Protein AF-T5ANJ1-F1 (afdb_monomer)

Foldseek 3Di:
DPPPDDQLQVQQPCVVVPVQPPCVVVLSVVSRQLALPHDPDLDDDDDDDPPPCSVVSCVVNPVRQQVSCCPPDDVLAGEFEFEDALLVQQDPQSSLLRQLVRLCVSLVPPPDRDDRDRDLLSSLVSLLVSPVVRPPPYHYYYHYHPNVNHPPDDPCNVVSVSCSSVRSPVCVPVPPPDPPPDCPPVSVVLVVQVVCVVVVQKDWDDDDDSSDPPTDIDGPDDPVVVCVVCVVVVHRVVVVDDD

Solvent-accessible surface area (backbone atoms only — not comparable to full-atom values): 14903 Å² total; per-residue (Å²): 133,80,72,93,69,79,66,57,78,79,68,59,78,64,75,80,48,71,88,49,80,96,40,65,69,59,50,50,52,51,49,38,53,67,35,87,90,37,76,85,62,78,71,83,84,92,81,78,68,85,92,70,46,64,68,55,53,52,66,61,46,50,61,51,54,24,55,47,29,54,74,78,41,63,81,57,45,31,43,42,58,29,78,38,58,29,63,76,24,73,41,61,36,51,37,40,43,48,47,53,52,35,44,34,61,54,67,69,52,83,67,76,84,69,77,89,30,71,47,74,45,50,40,35,51,54,48,38,66,61,55,65,77,48,53,81,79,41,47,77,46,80,42,70,45,52,61,88,57,33,80,62,59,57,89,59,47,65,64,50,60,59,49,36,58,64,59,35,60,53,58,86,72,56,62,93,83,72,80,82,85,76,50,92,70,53,45,54,53,49,44,50,51,54,51,34,38,73,70,53,37,32,41,82,49,80,92,75,62,93,80,45,87,84,62,48,70,43,73,58,65,59,69,67,58,54,48,53,53,23,56,76,71,76,38,69,64,75,81,70,62,81,132

Radius of gyration: 21.12 Å; Cα contacts (8 Å, |Δi|>4): 237; chains: 1; bounding box: 42×42×70 Å

InterPro domains:
  IPR020796 Origin recognition complex, subunit 5 [PTHR12705] (18-168)
  IPR027417 P-loop containing nucleoside triphosphate hydrolase [G3DSA:3.40.50.300] (20-172)
  IPR027417 P-loop containing nucleoside triphosphate hydrolase [SSF52540] (14-153)
  IPR041664 Orc1-like, AAA ATPase domain [PF13191] (19-166)
  IPR047088 Origin recognition complex subunit 5, C-terminal [PF14630] (183-241)

Secondary structure (DSSP, 8-state):
---S---GGGTS-GGGGTTSTT-HHHHHHHHHHH-TTS---S-------TTS-HHHHHHHHHHHHHHHHHHHS-GGGPPEEEEEEGGG-SSHHHHHHHHHHHHHHHTT--SS--S---SHHHHHHHHHHHGGGS-TT--EEEEEETGGG-TT--TTHHHHHHHHHHHTTGGGGS-TT--TTS-TTHHHHHHHHHHHHHTTSEEEESSS-TT-TT-EEEE-S-HHHHHHHHHHTT--GGGG---

pLDDT: mean 73.38, std 16.17, range [30.75, 95.19]

Structure (mmCIF, N/CA/C/O backbone):
data_AF-T5ANJ1-F1
#
_entry.id   AF-T5ANJ1-F1
#
loop_
_atom_site.group_PDB
_atom_site.id
_atom_site.type_symbol
_atom_site.label_atom_id
_atom_site.label_alt_id
_atom_site.label_comp_id
_atom_site.label_asym_id
_atom_site.label_entity_id
_atom_site.label_seq_id
_atom_site.pdbx_PDB_ins_code
_atom_site.Cartn_x
_atom_site.Cartn_y
_atom_site.Cartn_z
_atom_site.occupancy
_atom_site.B_iso_or_equiv
_atom_site.auth_seq_id
_atom_site.auth_comp_id
_atom_site.auth_asym_id
_atom_site.auth_atom_id
_atom_site.pdbx_PDB_model_num
ATOM 1 N N . MET A 1 1 ? -2.437 -28.001 29.385 1.00 36.53 1 MET A N 1
ATOM 2 C CA . MET A 1 1 ? -2.745 -28.078 27.942 1.00 36.53 1 MET A CA 1
ATOM 3 C C . MET A 1 1 ? -2.779 -26.656 27.408 1.00 36.53 1 MET A C 1
ATOM 5 O O . MET A 1 1 ? -3.798 -25.997 27.554 1.00 36.53 1 MET A O 1
ATOM 9 N N . ALA A 1 2 ? -1.641 -26.147 26.928 1.00 38.72 2 ALA A N 1
ATOM 10 C CA . ALA A 1 2 ? -1.564 -24.803 26.360 1.00 38.72 2 ALA A CA 1
ATOM 11 C C . ALA A 1 2 ? -2.406 -24.755 25.079 1.00 38.72 2 ALA A C 1
ATOM 13 O O . ALA A 1 2 ? -2.341 -25.683 24.270 1.00 38.72 2 ALA A O 1
ATOM 14 N N . SER A 1 3 ? -3.237 -23.723 24.938 1.00 38.22 3 SER A N 1
ATOM 15 C CA . SER A 1 3 ? -4.043 -23.518 23.738 1.00 38.22 3 SER A CA 1
ATOM 16 C C . SER A 1 3 ? -3.117 -23.426 22.524 1.00 38.22 3 SER A C 1
ATOM 18 O O . SER A 1 3 ? -2.307 -22.511 22.436 1.00 38.22 3 SER A O 1
ATOM 20 N N . LEU A 1 4 ? -3.247 -24.364 21.585 1.00 47.75 4 LEU A N 1
ATOM 21 C CA . LEU A 1 4 ? -2.558 -24.341 20.285 1.00 47.75 4 LEU A CA 1
ATOM 22 C C . LEU A 1 4 ? -3.019 -23.173 19.392 1.00 47.75 4 LEU A C 1
ATOM 24 O O . LEU A 1 4 ? -2.417 -22.918 18.355 1.00 47.75 4 LEU A O 1
ATOM 28 N N . PHE A 1 5 ? -4.073 -22.462 19.799 1.00 43.41 5 PHE A N 1
ATOM 29 C CA . PHE A 1 5 ? -4.626 -21.311 19.102 1.00 43.41 5 PHE A CA 1
ATOM 30 C C . PHE A 1 5 ? -4.630 -20.115 20.057 1.00 43.41 5 PHE A C 1
ATOM 32 O O . PHE A 1 5 ? -5.558 -19.938 20.850 1.00 43.41 5 PHE A O 1
ATOM 39 N N . HIS A 1 6 ? -3.576 -19.301 20.012 1.00 52.19 6 HIS A N 1
ATOM 40 C CA . HIS A 1 6 ? -3.645 -17.947 20.551 1.00 52.19 6 HIS A CA 1
ATOM 41 C C . HIS A 1 6 ? -4.404 -17.085 19.542 1.00 52.19 6 HIS A C 1
ATOM 43 O O . HIS A 1 6 ? -3.977 -16.908 18.402 1.00 52.19 6 HIS A O 1
ATOM 49 N N . LEU A 1 7 ? -5.570 -16.582 19.938 1.00 48.91 7 LEU A N 1
ATOM 50 C CA . LEU A 1 7 ? -6.274 -15.585 19.147 1.00 48.91 7 LEU A CA 1
ATOM 51 C C . LEU A 1 7 ? -5.525 -14.252 19.288 1.00 48.91 7 LEU A C 1
ATOM 53 O O . LEU A 1 7 ? -5.319 -13.761 20.395 1.00 48.91 7 LEU A O 1
ATOM 57 N N . ALA A 1 8 ? -5.163 -13.645 18.156 1.00 51.75 8 ALA A N 1
ATOM 58 C CA . ALA A 1 8 ? -4.442 -12.368 18.061 1.00 51.75 8 ALA A CA 1
ATOM 59 C C . ALA A 1 8 ? -5.093 -11.189 18.826 1.00 51.75 8 ALA A C 1
ATOM 61 O O . ALA A 1 8 ? -4.484 -10.130 18.973 1.00 51.75 8 ALA A O 1
ATOM 62 N N . HIS A 1 9 ? -6.335 -11.346 19.303 1.00 49.72 9 HIS A N 1
ATOM 63 C CA . HIS A 1 9 ? -7.069 -10.316 20.036 1.00 49.72 9 HIS A CA 1
ATOM 64 C C . HIS A 1 9 ? -6.544 -10.051 21.453 1.00 49.72 9 HIS A C 1
ATOM 66 O O . HIS A 1 9 ? -6.848 -8.988 21.988 1.00 49.72 9 HIS A O 1
ATOM 72 N N . ASP A 1 10 ? -5.782 -10.979 22.044 1.00 51.47 10 ASP A N 1
ATOM 73 C CA . ASP A 1 10 ? -5.202 -10.811 23.388 1.00 51.47 10 ASP A CA 1
ATOM 74 C C . ASP A 1 10 ? -3.781 -10.235 23.362 1.00 51.47 10 ASP A C 1
ATOM 76 O O . ASP A 1 10 ? -3.244 -9.887 24.409 1.00 51.47 10 ASP A O 1
ATOM 80 N N . ALA A 1 11 ? -3.174 -10.124 22.177 1.00 58.69 11 ALA A N 1
ATOM 81 C CA . ALA A 1 11 ? -1.784 -9.714 22.036 1.00 58.69 11 ALA A CA 1
ATOM 82 C C . ALA A 1 11 ? -1.659 -8.182 22.020 1.00 58.69 11 ALA A C 1
ATOM 84 O O . ALA A 1 11 ? -1.127 -7.583 22.950 1.00 58.69 11 ALA A O 1
ATOM 85 N N . ILE A 1 12 ? -2.218 -7.503 21.013 1.00 66.75 12 ILE A N 1
ATOM 86 C CA . ILE A 1 12 ? -1.994 -6.059 20.848 1.00 66.75 12 ILE A CA 1
ATOM 87 C C . ILE A 1 12 ? -2.920 -5.262 21.788 1.00 66.75 12 ILE A C 1
ATOM 89 O O . ILE A 1 12 ? -4.144 -5.371 21.656 1.00 66.75 12 ILE A O 1
ATOM 93 N N . PRO A 1 13 ? -2.394 -4.411 22.693 1.00 67.12 13 PRO A N 1
ATOM 94 C CA . PRO A 1 13 ? -3.204 -3.611 23.608 1.00 67.12 13 PRO A CA 1
ATOM 95 C C . PRO A 1 13 ? -3.956 -2.505 22.850 1.00 67.12 13 PRO A C 1
ATOM 97 O O . PRO A 1 13 ? -3.535 -1.357 22.761 1.00 67.12 13 PRO A O 1
ATOM 100 N N . LEU A 1 14 ? -5.129 -2.844 22.310 1.00 68.75 14 LEU A N 1
ATOM 101 C CA . LEU A 1 14 ? -6.011 -1.903 21.606 1.00 68.75 14 LEU A CA 1
ATOM 102 C C . LEU A 1 14 ? -6.696 -0.901 22.552 1.00 68.75 14 LEU A C 1
ATOM 104 O O . LEU A 1 14 ? -7.392 -0.000 22.088 1.00 68.75 14 LEU A O 1
ATOM 108 N N . HIS A 1 15 ? -6.507 -1.043 23.867 1.00 66.06 15 HIS A N 1
ATOM 109 C CA . HIS A 1 15 ? -7.008 -0.107 24.874 1.00 66.06 15 HIS A CA 1
ATOM 110 C C . HIS A 1 15 ? -6.510 1.328 24.622 1.00 66.06 15 HIS A C 1
ATOM 112 O O . HIS A 1 15 ? -7.251 2.283 24.838 1.00 66.06 15 HIS A O 1
ATOM 118 N N . ASP A 1 16 ? -5.311 1.493 24.061 1.00 61.41 16 ASP A N 1
ATOM 119 C CA . ASP A 1 16 ? -4.745 2.812 23.749 1.00 61.41 16 ASP A CA 1
ATOM 120 C C . ASP A 1 16 ? -5.448 3.515 22.571 1.00 61.41 16 ASP A C 1
ATOM 122 O O . ASP A 1 16 ? -5.255 4.710 22.327 1.00 61.41 16 ASP A O 1
ATOM 126 N N . LEU A 1 17 ? -6.335 2.806 21.862 1.00 66.69 17 LEU A N 1
ATOM 127 C CA . LEU A 1 17 ? -7.141 3.335 20.761 1.00 66.69 17 LEU A CA 1
ATOM 128 C C . LEU A 1 17 ? -8.518 3.852 21.194 1.00 66.69 17 LEU A C 1
ATOM 130 O O . LEU A 1 17 ? -9.365 4.109 20.339 1.00 66.69 17 LEU A O 1
ATOM 134 N N . GLN A 1 18 ? -8.718 4.128 22.487 1.00 64.19 18 GLN A N 1
ATOM 135 C CA . GLN A 1 18 ? -9.894 4.843 23.022 1.00 64.19 18 GLN A CA 1
ATOM 136 C C . GLN A 1 18 ? -10.215 6.164 22.298 1.00 64.19 18 GLN A C 1
ATOM 138 O O . GLN A 1 18 ? -11.333 6.666 22.370 1.00 64.19 18 GLN A O 1
ATOM 143 N N . ARG A 1 19 ? -9.248 6.723 21.561 1.00 69.12 19 ARG A N 1
ATOM 144 C CA . ARG A 1 19 ? -9.413 7.917 20.721 1.00 69.12 19 ARG A CA 1
ATOM 145 C C . ARG A 1 19 ? -10.261 7.686 19.458 1.00 69.12 19 ARG A C 1
ATOM 147 O O . ARG A 1 19 ? -10.615 8.663 18.803 1.00 69.12 19 ARG A O 1
ATOM 154 N N . LEU A 1 20 ? -10.569 6.438 19.092 1.00 78.50 20 LEU A N 1
ATOM 155 C CA . LEU A 1 20 ? -11.325 6.070 17.886 1.00 78.50 20 LEU A CA 1
ATOM 156 C C . LEU A 1 20 ? -12.652 5.371 18.248 1.00 78.50 20 LEU A C 1
ATOM 158 O O . LEU A 1 20 ? -12.779 4.161 18.041 1.00 78.50 20 LEU A O 1
ATOM 162 N N . PRO A 1 21 ? -13.650 6.107 18.773 1.00 80.38 21 PRO A N 1
ATOM 163 C CA . PRO A 1 21 ? -14.915 5.515 19.204 1.00 80.38 21 PRO A CA 1
ATOM 164 C C . PRO A 1 21 ? -15.672 4.857 18.039 1.00 80.38 21 PRO A C 1
ATOM 166 O O . PRO A 1 21 ? -15.719 5.399 16.930 1.00 80.38 21 PRO A O 1
ATOM 169 N N . GLY A 1 22 ? -16.287 3.695 18.290 1.00 83.44 22 GLY A N 1
ATOM 170 C CA . GLY A 1 22 ? -17.132 2.991 17.315 1.00 83.44 22 GLY A CA 1
ATOM 171 C C . GLY A 1 22 ? -16.353 2.270 16.209 1.00 83.44 22 GLY A C 1
ATOM 172 O O . GLY A 1 22 ? -16.908 1.969 15.146 1.00 83.44 22 GLY A O 1
ATOM 173 N N . ARG A 1 23 ? -15.048 2.045 16.416 1.00 85.69 23 ARG A N 1
ATOM 174 C CA . ARG A 1 23 ? -14.143 1.355 15.480 1.00 85.69 23 ARG A CA 1
ATOM 175 C C . ARG A 1 23 ? -13.517 0.087 16.059 1.00 85.69 23 ARG A C 1
ATOM 177 O O . ARG A 1 23 ? -12.594 -0.473 15.471 1.00 85.69 23 ARG A O 1
ATOM 184 N N . GLU A 1 24 ? -14.023 -0.386 17.190 1.00 84.12 24 GLU A N 1
ATOM 185 C CA . GLU A 1 24 ? -13.464 -1.486 17.974 1.00 84.12 24 GLU A CA 1
ATOM 186 C C . GLU A 1 24 ? -13.442 -2.789 17.167 1.00 84.12 24 GLU A C 1
ATOM 188 O O . GLU A 1 24 ? -12.431 -3.491 17.140 1.00 84.12 24 GLU A O 1
ATOM 193 N N . HIS A 1 25 ? -14.528 -3.093 16.450 1.00 85.12 25 HIS A N 1
ATOM 194 C CA . HIS A 1 25 ? -14.608 -4.288 15.607 1.00 85.12 25 HIS A CA 1
ATOM 195 C C . HIS A 1 25 ? -13.631 -4.236 14.426 1.00 85.12 25 HIS A C 1
ATOM 197 O O . HIS A 1 25 ? -12.961 -5.226 14.141 1.00 85.12 25 HIS A O 1
ATOM 203 N N . GLN A 1 26 ? -13.512 -3.085 13.759 1.00 88.19 26 GLN A N 1
ATOM 204 C CA . GLN A 1 26 ? -12.605 -2.904 12.624 1.00 88.19 26 GLN A CA 1
ATOM 205 C C . GLN A 1 26 ? -11.143 -2.973 13.068 1.00 88.19 26 GLN A C 1
ATOM 207 O O . GLN A 1 26 ? -10.327 -3.586 12.385 1.00 88.19 26 GLN A O 1
ATOM 212 N N . LEU A 1 27 ? -10.822 -2.389 14.224 1.00 87.12 27 LEU A N 1
ATOM 213 C CA . LEU A 1 27 ? -9.493 -2.453 14.823 1.00 87.12 27 LEU A CA 1
ATOM 214 C C . LEU A 1 27 ? -9.104 -3.882 15.186 1.00 87.12 27 LEU A C 1
ATOM 216 O O . LEU A 1 27 ? -8.008 -4.315 14.843 1.00 87.12 27 LEU A O 1
ATOM 220 N N . ARG A 1 28 ? -10.012 -4.640 15.810 1.00 83.81 28 ARG A N 1
ATOM 221 C CA . ARG A 1 28 ? -9.782 -6.058 16.125 1.00 83.81 28 ARG A CA 1
ATOM 222 C C . ARG A 1 28 ? -9.576 -6.898 14.867 1.00 83.81 28 ARG A C 1
ATOM 224 O O . ARG A 1 28 ? -8.634 -7.686 14.813 1.00 83.81 28 ARG A O 1
ATOM 231 N N . ALA A 1 29 ? -10.419 -6.711 13.851 1.00 87.12 29 ALA A N 1
ATOM 232 C CA . ALA A 1 29 ? -10.299 -7.432 12.588 1.00 87.12 29 ALA A CA 1
ATOM 233 C C . ALA A 1 29 ? -8.965 -7.123 11.892 1.00 87.12 29 ALA A C 1
ATOM 235 O O . ALA A 1 29 ? -8.233 -8.040 11.532 1.00 87.12 29 ALA A O 1
ATOM 236 N N . LEU A 1 30 ? -8.610 -5.841 11.764 1.00 88.06 30 LEU A N 1
ATOM 237 C CA . LEU A 1 30 ? -7.369 -5.429 11.112 1.00 88.06 30 LEU A CA 1
ATOM 238 C C . LEU A 1 30 ? -6.126 -5.873 11.895 1.00 88.06 30 LEU A C 1
ATOM 240 O O . LEU A 1 30 ? -5.180 -6.360 11.290 1.00 88.06 30 LEU A O 1
ATOM 244 N N . SER A 1 31 ? -6.152 -5.770 13.226 1.00 85.75 31 SER A N 1
ATOM 245 C CA . SER A 1 31 ? -5.095 -6.285 14.107 1.00 85.75 31 SER A CA 1
ATOM 246 C C . SER A 1 31 ? -4.859 -7.783 13.882 1.00 85.75 31 SER A C 1
ATOM 248 O O . SER A 1 31 ? -3.728 -8.219 13.685 1.00 85.75 31 SER A O 1
ATOM 250 N N . THR A 1 32 ? -5.942 -8.561 13.795 1.00 83.69 32 THR A N 1
ATOM 251 C CA . THR A 1 32 ? -5.872 -10.008 13.544 1.00 83.69 32 THR A CA 1
ATOM 252 C C . THR A 1 32 ? -5.266 -10.324 12.175 1.00 83.69 32 THR A C 1
ATOM 254 O O . THR A 1 32 ? -4.457 -11.239 12.068 1.00 83.69 32 THR A O 1
ATOM 257 N N . LEU A 1 33 ? -5.615 -9.561 11.133 1.00 85.62 33 LEU A N 1
ATOM 258 C CA . LEU A 1 33 ? -5.073 -9.753 9.780 1.00 85.62 33 LEU A CA 1
ATOM 259 C C . LEU A 1 33 ? -3.589 -9.371 9.660 1.00 85.62 33 LEU A C 1
ATOM 261 O O . LEU A 1 33 ? -2.892 -9.909 8.802 1.00 85.62 33 LEU A O 1
ATOM 265 N N . LEU A 1 34 ? -3.117 -8.434 10.486 1.00 82.75 34 LEU A N 1
ATOM 266 C CA . LEU A 1 34 ? -1.729 -7.963 10.482 1.00 82.75 34 LEU A CA 1
ATOM 267 C C . LEU A 1 34 ? -0.807 -8.784 11.394 1.00 82.75 34 LEU A C 1
ATOM 269 O O . LEU A 1 34 ? 0.411 -8.662 11.284 1.00 82.75 34 LEU A O 1
ATOM 273 N N . HIS A 1 35 ? -1.363 -9.616 12.276 1.00 79.00 35 HIS A N 1
ATOM 274 C CA . HIS A 1 35 ? -0.594 -10.366 13.264 1.00 79.00 35 HIS A CA 1
ATOM 275 C C . HIS A 1 35 ? 0.457 -11.286 12.601 1.00 79.00 35 HIS A C 1
ATOM 277 O O . HIS A 1 35 ? 0.089 -12.023 11.681 1.00 79.00 35 HIS A O 1
ATOM 283 N N . PRO A 1 36 ? 1.731 -11.306 13.053 1.00 74.25 36 PRO A N 1
ATOM 284 C CA . PRO A 1 36 ? 2.798 -12.141 12.478 1.00 74.25 36 PRO A CA 1
ATOM 285 C C . PRO A 1 36 ? 2.471 -13.633 12.396 1.00 74.25 36 PRO A C 1
ATOM 287 O O . PRO A 1 36 ? 2.840 -14.291 11.432 1.00 74.25 36 PRO A O 1
ATOM 290 N N . ASP A 1 37 ? 1.717 -14.151 13.361 1.00 72.31 37 ASP A N 1
ATOM 291 C CA . ASP A 1 37 ? 1.335 -15.571 13.380 1.00 72.31 37 ASP A CA 1
ATOM 292 C C . ASP A 1 37 ? 0.059 -15.879 12.581 1.00 72.31 37 ASP A C 1
ATOM 294 O O . ASP A 1 37 ? -0.286 -17.041 12.364 1.00 72.31 37 ASP A O 1
ATOM 298 N N . ALA A 1 38 ? -0.667 -14.853 12.124 1.00 73.88 38 ALA A N 1
ATOM 299 C CA . ALA A 1 38 ? -1.825 -15.054 11.262 1.00 73.88 38 ALA A CA 1
ATOM 300 C C . ALA A 1 38 ? -1.392 -15.413 9.834 1.00 73.88 38 ALA A C 1
ATOM 302 O O . ALA A 1 38 ? -0.300 -15.048 9.379 1.00 73.88 38 ALA A O 1
ATOM 303 N N . ALA A 1 39 ? -2.282 -16.091 9.100 1.00 70.94 39 ALA A N 1
ATOM 304 C CA . ALA A 1 39 ? -2.075 -16.389 7.687 1.00 70.94 39 ALA A CA 1
ATOM 305 C C . ALA A 1 39 ? -1.775 -15.087 6.910 1.00 70.94 39 ALA A C 1
ATOM 307 O O . ALA A 1 39 ? -2.549 -14.128 7.010 1.00 70.94 39 ALA A O 1
ATOM 308 N N . PRO A 1 40 ? -0.665 -15.024 6.150 1.00 71.25 40 PRO A N 1
ATOM 309 C CA . PRO A 1 40 ? -0.198 -13.780 5.556 1.00 71.25 40 PRO A CA 1
ATOM 310 C C . PRO A 1 40 ? -1.186 -13.270 4.505 1.00 71.25 40 P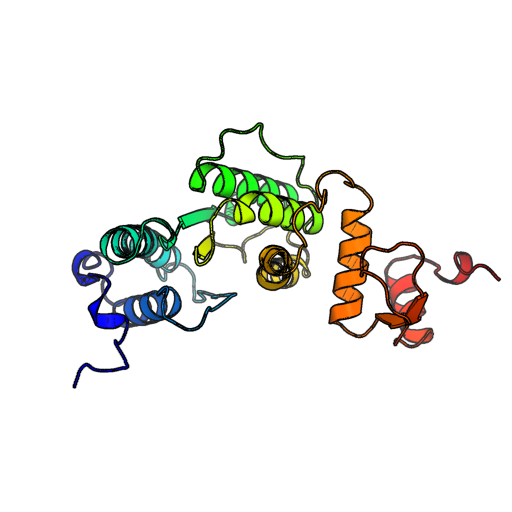RO A C 1
ATOM 312 O O . PRO A 1 40 ? -1.336 -13.833 3.418 1.00 71.25 40 PRO A O 1
ATOM 315 N N . CYS A 1 41 ? -1.847 -12.161 4.825 1.00 78.00 41 CYS A N 1
ATOM 316 C CA . CYS A 1 41 ? -2.717 -11.449 3.902 1.00 78.00 41 CYS A CA 1
ATOM 317 C C . CYS A 1 41 ? -1.871 -10.494 3.056 1.00 78.00 41 CYS A C 1
ATOM 319 O O . CYS A 1 41 ? -1.472 -9.429 3.517 1.00 78.00 41 CYS A O 1
ATOM 321 N N . ARG A 1 42 ? -1.589 -10.882 1.807 1.00 80.69 42 ARG A N 1
ATOM 322 C CA . ARG A 1 42 ? -0.715 -10.115 0.901 1.00 80.69 42 ARG A CA 1
ATOM 323 C C . ARG A 1 42 ? -1.280 -8.747 0.512 1.00 80.69 42 ARG A C 1
ATOM 325 O O . ARG A 1 42 ? -0.515 -7.811 0.318 1.00 80.69 42 ARG A O 1
ATOM 332 N N . ASN A 1 43 ? -2.605 -8.637 0.409 1.00 87.31 43 ASN A N 1
ATOM 333 C CA . ASN A 1 43 ? -3.304 -7.398 0.085 1.00 87.31 43 ASN A CA 1
ATOM 334 C C . ASN A 1 43 ? -4.495 -7.219 1.028 1.00 87.31 43 ASN A C 1
ATOM 336 O O . ASN A 1 43 ? -5.352 -8.098 1.116 1.00 87.31 43 ASN A O 1
ATOM 340 N N . ILE A 1 44 ? -4.569 -6.068 1.697 1.00 91.06 44 ILE A N 1
ATOM 341 C CA . ILE A 1 44 ? -5.692 -5.687 2.560 1.00 91.06 44 ILE A CA 1
ATOM 342 C C . ILE A 1 44 ? -6.270 -4.380 2.026 1.00 91.06 44 ILE A C 1
ATOM 344 O O . ILE A 1 44 ? -5.559 -3.385 1.894 1.00 91.06 44 ILE A O 1
ATOM 348 N N . VAL A 1 45 ? -7.570 -4.373 1.729 1.00 92.06 45 VAL A N 1
ATOM 349 C CA . VAL A 1 45 ? -8.267 -3.195 1.203 1.00 92.06 45 VAL A CA 1
ATOM 350 C C . VAL A 1 45 ? -9.192 -2.630 2.274 1.00 92.06 45 VAL A C 1
ATOM 352 O O . VAL A 1 45 ? -10.201 -3.236 2.628 1.00 92.06 45 VAL A O 1
ATOM 355 N N . LEU A 1 46 ? -8.866 -1.436 2.768 1.00 92.25 46 LEU A N 1
ATOM 356 C CA . LEU A 1 46 ? -9.735 -0.678 3.667 1.00 92.25 46 LEU A CA 1
ATOM 357 C C . LEU A 1 46 ? -10.659 0.222 2.840 1.00 92.25 46 LEU A C 1
ATOM 359 O O . LEU A 1 46 ? -10.251 1.284 2.373 1.00 92.25 46 LEU A O 1
ATOM 363 N N . HIS A 1 47 ? -11.916 -0.187 2.674 1.00 91.75 47 HIS A N 1
ATOM 364 C CA . HIS A 1 47 ? -12.907 0.544 1.881 1.00 91.75 47 HIS A CA 1
ATOM 365 C C . HIS A 1 47 ? -14.003 1.178 2.751 1.00 91.75 47 HIS A C 1
ATOM 367 O O . HIS A 1 47 ? -14.200 0.831 3.913 1.00 91.75 47 HIS A O 1
ATOM 373 N N . GLY A 1 48 ? -14.708 2.158 2.187 1.00 90.75 48 GLY A N 1
ATOM 374 C CA . GLY A 1 48 ? -15.800 2.881 2.842 1.00 90.75 48 GLY A CA 1
ATOM 375 C C . GLY A 1 48 ? -15.869 4.329 2.370 1.00 90.75 48 GLY A C 1
ATOM 376 O O . GLY A 1 48 ? -14.919 4.829 1.766 1.00 90.75 48 GLY A O 1
ATOM 377 N N . THR A 1 49 ? -16.956 5.027 2.682 1.00 88.00 49 THR A N 1
ATOM 378 C CA . THR A 1 49 ? -17.170 6.424 2.266 1.00 88.00 49 THR A CA 1
ATOM 379 C C . THR A 1 49 ? -16.125 7.380 2.852 1.00 88.00 49 THR A C 1
ATOM 381 O O . THR A 1 49 ? -15.399 7.040 3.794 1.00 88.00 49 THR A O 1
ATOM 384 N N . GLU A 1 50 ? -15.988 8.578 2.284 1.00 84.25 50 GLU A N 1
ATOM 385 C CA . GLU A 1 50 ? -15.146 9.636 2.858 1.00 84.25 50 GLU A CA 1
ATOM 386 C C . GLU A 1 50 ? -15.579 9.986 4.298 1.00 84.25 50 GLU A C 1
ATOM 388 O O . GLU A 1 50 ? -16.705 9.712 4.700 1.00 84.25 50 GLU A O 1
ATOM 393 N N . ALA A 1 51 ? -14.655 10.520 5.108 1.00 82.50 51 ALA A N 1
ATOM 394 C CA . ALA A 1 51 ? -14.868 10.881 6.518 1.00 82.50 51 ALA A CA 1
ATOM 395 C C . ALA A 1 51 ? -15.184 9.716 7.487 1.00 82.50 51 ALA A C 1
ATOM 397 O O . ALA A 1 51 ? -15.381 9.933 8.677 1.00 82.50 51 ALA A O 1
ATOM 398 N N . THR A 1 52 ? -15.112 8.458 7.042 1.00 86.25 52 THR A N 1
ATOM 399 C CA . THR A 1 52 ? -15.244 7.275 7.924 1.00 86.25 52 THR A CA 1
ATOM 400 C C . THR A 1 52 ? -14.027 7.008 8.820 1.00 86.25 52 THR A C 1
ATOM 402 O O . THR A 1 52 ? -14.058 6.096 9.642 1.00 86.25 52 THR A O 1
ATOM 405 N N . GLY A 1 53 ? -12.946 7.781 8.695 1.00 85.88 53 GLY A N 1
ATOM 406 C CA . GLY A 1 53 ? -11.769 7.642 9.559 1.00 85.88 53 GLY A CA 1
ATOM 407 C C . GLY A 1 53 ? -10.851 6.458 9.228 1.00 85.88 53 GLY A C 1
ATOM 408 O O . GLY A 1 53 ? -9.985 6.141 10.034 1.00 85.88 53 GLY A O 1
ATOM 409 N N . LYS A 1 54 ? -10.978 5.824 8.051 1.00 91.81 54 LYS A N 1
ATOM 410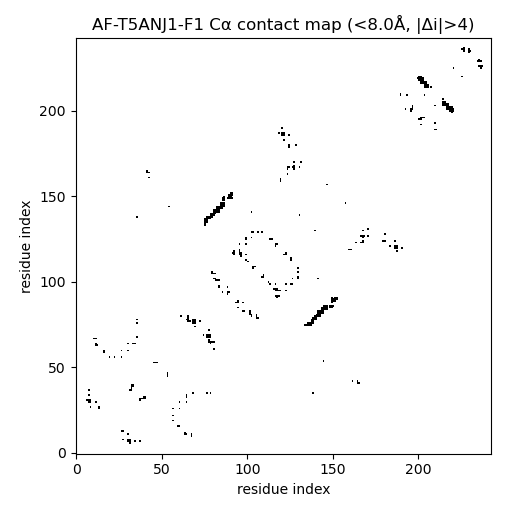 C CA . LYS A 1 54 ? -10.115 4.699 7.615 1.00 91.81 54 LYS A CA 1
ATOM 411 C C . LYS A 1 54 ? -8.621 5.011 7.750 1.00 91.81 54 LYS A C 1
ATOM 413 O O . LYS A 1 54 ? -7.873 4.238 8.340 1.00 91.81 54 LYS A O 1
ATOM 418 N N . SER A 1 55 ? -8.203 6.181 7.270 1.00 91.75 55 SER A N 1
ATOM 419 C CA . SER A 1 55 ? -6.816 6.639 7.365 1.00 91.75 55 SER A CA 1
ATOM 420 C C . SER A 1 55 ? -6.385 6.881 8.816 1.00 91.75 55 SER A C 1
ATOM 422 O O . SER A 1 55 ? -5.235 6.624 9.158 1.00 91.75 55 SER A O 1
ATOM 424 N N . ALA A 1 56 ? -7.295 7.343 9.682 1.00 90.81 56 ALA A N 1
ATOM 425 C CA . ALA A 1 56 ? -7.017 7.541 11.106 1.00 90.81 56 ALA A CA 1
ATOM 426 C C . ALA A 1 56 ? -6.833 6.199 11.831 1.00 90.81 56 ALA A C 1
ATOM 428 O O . ALA A 1 56 ? -5.883 6.045 12.589 1.00 90.81 56 ALA A O 1
ATOM 429 N N . VAL A 1 57 ? -7.683 5.212 11.525 1.00 90.75 57 VAL A N 1
ATOM 430 C CA . VAL A 1 57 ? -7.571 3.834 12.023 1.00 90.75 57 VAL A CA 1
ATOM 431 C C . VAL A 1 57 ? -6.226 3.222 11.633 1.00 90.75 57 VAL A C 1
ATOM 433 O O . VAL A 1 57 ? -5.502 2.752 12.506 1.00 90.75 57 VAL A O 1
ATOM 436 N N . ALA A 1 58 ? -5.850 3.285 10.351 1.00 91.56 58 ALA A N 1
ATOM 437 C CA . ALA A 1 58 ? -4.575 2.741 9.885 1.00 91.56 58 ALA A CA 1
ATOM 438 C C . ALA A 1 58 ? -3.374 3.420 10.570 1.00 91.56 58 ALA A C 1
ATOM 440 O O . ALA A 1 58 ? -2.487 2.734 11.074 1.00 91.56 58 ALA A O 1
ATOM 441 N N . ARG A 1 59 ? -3.366 4.760 10.640 1.00 91.44 59 ARG A N 1
ATOM 442 C CA . ARG A 1 59 ? -2.283 5.543 11.268 1.00 91.44 59 ARG A CA 1
ATOM 443 C C . ARG A 1 59 ? -2.151 5.302 12.767 1.00 91.44 59 ARG A C 1
ATOM 445 O O . ARG A 1 59 ? -1.041 5.368 13.276 1.00 91.44 59 ARG A O 1
ATOM 452 N N . ALA A 1 60 ? -3.256 5.054 13.464 1.00 89.00 60 ALA A N 1
ATOM 453 C CA . ALA A 1 60 ? -3.230 4.797 14.898 1.00 89.00 60 ALA A CA 1
ATOM 454 C C . ALA A 1 60 ? -2.824 3.350 15.219 1.00 89.00 60 ALA A C 1
ATOM 456 O O . ALA A 1 60 ? -2.107 3.121 16.186 1.00 89.00 60 ALA A O 1
ATOM 457 N N . LEU A 1 61 ? -3.251 2.380 14.403 1.00 88.62 61 LEU A N 1
ATOM 458 C CA . LEU A 1 61 ? -2.985 0.964 14.651 1.00 88.62 61 LEU A CA 1
ATOM 459 C C . LEU A 1 61 ? -1.546 0.556 14.307 1.00 88.62 61 LEU A C 1
ATOM 461 O O . LEU A 1 61 ? -0.943 -0.217 15.044 1.00 88.62 61 LEU A O 1
ATOM 465 N N . MET A 1 62 ? -0.985 1.056 13.204 1.00 89.38 62 MET A N 1
ATOM 466 C CA . MET A 1 62 ? 0.303 0.561 12.703 1.00 89.38 62 MET A CA 1
ATOM 467 C C . MET A 1 62 ? 1.488 0.748 13.674 1.00 89.38 62 MET A C 1
ATOM 469 O O . MET A 1 62 ? 2.244 -0.208 13.852 1.00 89.38 62 MET A O 1
ATOM 473 N N . PRO A 1 63 ? 1.643 1.899 14.366 1.00 88.19 63 PRO A N 1
ATOM 474 C CA . PRO A 1 63 ? 2.677 2.055 15.389 1.00 88.19 63 PRO A CA 1
ATOM 475 C C . PRO A 1 63 ? 2.539 1.048 16.537 1.00 88.19 63 PRO A C 1
ATOM 477 O O . PRO A 1 63 ? 3.544 0.547 17.031 1.00 88.19 63 PRO A O 1
ATOM 480 N N . LEU A 1 64 ? 1.302 0.727 16.937 1.00 85.56 64 LEU A N 1
ATOM 481 C CA . LEU A 1 64 ? 1.030 -0.233 18.009 1.00 85.56 64 LEU A CA 1
ATOM 482 C C . LEU A 1 64 ? 1.389 -1.657 17.589 1.00 85.56 64 LEU A C 1
ATOM 484 O O . LEU A 1 64 ? 2.014 -2.376 18.359 1.00 85.56 64 LEU A O 1
ATOM 488 N N . VAL A 1 65 ? 1.032 -2.048 16.362 1.00 83.94 65 VAL A N 1
ATOM 489 C CA . VAL A 1 65 ? 1.385 -3.360 15.802 1.00 83.94 65 VAL A CA 1
ATOM 490 C C . VAL A 1 65 ? 2.905 -3.519 15.750 1.00 83.94 65 VAL A C 1
ATOM 492 O O . VAL A 1 65 ? 3.426 -4.503 16.267 1.00 83.94 65 VAL A O 1
ATOM 495 N N . ALA A 1 66 ? 3.618 -2.526 15.211 1.00 84.69 66 ALA A N 1
ATOM 496 C CA . ALA A 1 66 ? 5.077 -2.547 15.141 1.00 84.69 66 ALA A CA 1
ATOM 4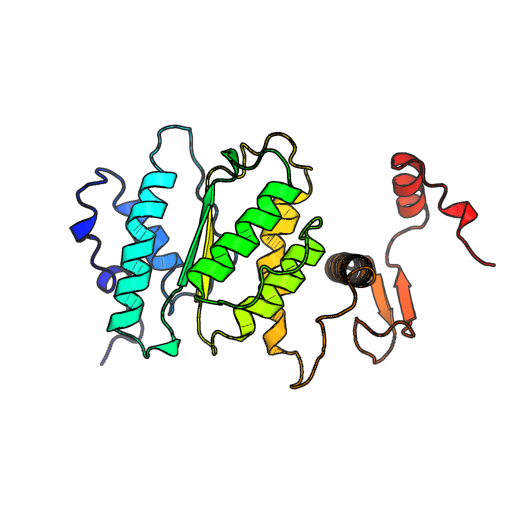97 C C . ALA A 1 66 ? 5.716 -2.665 16.538 1.00 84.69 66 ALA A C 1
ATOM 499 O O . ALA A 1 66 ? 6.491 -3.589 16.790 1.00 84.69 66 ALA A O 1
ATOM 500 N N . ALA A 1 67 ? 5.330 -1.798 17.482 1.00 82.25 67 ALA A N 1
ATOM 501 C CA . ALA A 1 67 ? 5.854 -1.809 18.850 1.00 82.25 67 ALA A CA 1
ATOM 502 C C . ALA A 1 67 ? 5.557 -3.121 19.597 1.00 82.25 67 ALA A C 1
ATOM 504 O O . ALA A 1 67 ? 6.402 -3.632 20.333 1.00 82.25 67 ALA A O 1
ATOM 505 N N . HIS A 1 68 ? 4.372 -3.697 19.394 1.00 76.00 68 HIS A N 1
ATOM 506 C CA . HIS A 1 68 ? 3.997 -4.951 20.031 1.00 76.00 68 HIS A CA 1
ATOM 507 C C . HIS A 1 68 ? 4.831 -6.130 19.507 1.00 76.00 68 HIS A C 1
ATOM 509 O O . HIS A 1 68 ? 5.327 -6.934 20.294 1.00 76.00 68 HIS A O 1
ATOM 515 N N . THR A 1 69 ? 5.094 -6.183 18.199 1.00 72.19 69 THR A N 1
ATOM 516 C CA . THR A 1 69 ? 5.973 -7.216 17.624 1.00 72.19 69 THR A CA 1
ATOM 517 C C . THR A 1 69 ? 7.431 -7.097 18.074 1.00 72.19 69 THR A C 1
ATOM 519 O O . THR A 1 69 ? 8.096 -8.110 18.255 1.00 72.19 69 THR A O 1
ATOM 522 N N . HIS A 1 70 ? 7.922 -5.893 18.381 1.00 68.44 70 HIS A N 1
ATOM 523 C CA . HIS A 1 70 ? 9.265 -5.728 18.954 1.00 68.44 70 HIS A CA 1
ATOM 524 C C . HIS A 1 70 ? 9.427 -6.337 20.3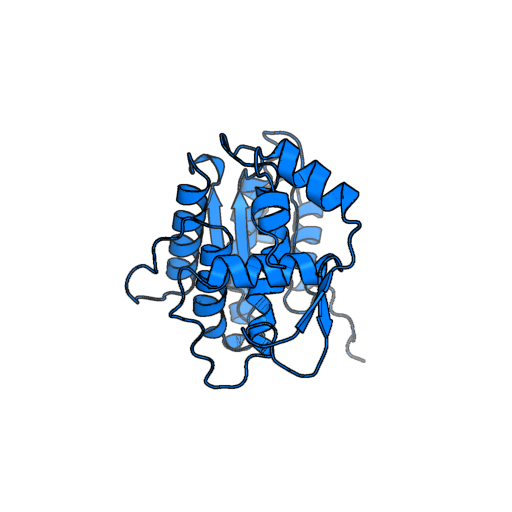54 1.00 68.44 70 HIS A C 1
ATOM 526 O O . HIS A 1 70 ? 10.544 -6.649 20.754 1.00 68.44 70 HIS A O 1
ATOM 532 N N . THR A 1 71 ? 8.343 -6.468 21.122 1.00 63.44 71 THR A N 1
ATOM 533 C CA . THR A 1 71 ? 8.417 -6.868 22.539 1.00 63.44 71 THR A CA 1
ATOM 534 C C . THR A 1 71 ? 8.215 -8.364 22.767 1.00 63.44 71 THR A C 1
ATOM 536 O O . THR A 1 71 ? 8.717 -8.888 23.757 1.00 63.44 71 THR A O 1
ATOM 539 N N . HIS A 1 72 ? 7.489 -9.047 21.877 1.00 58.41 72 HIS A N 1
ATOM 540 C CA . HIS A 1 72 ? 7.043 -10.434 22.085 1.00 58.41 72 HIS A CA 1
ATOM 541 C C . HIS A 1 72 ? 7.758 -11.462 21.202 1.00 58.41 72 HIS A C 1
ATOM 543 O O . HIS A 1 72 ? 7.784 -12.643 21.542 1.00 58.41 72 HIS A O 1
ATOM 549 N N . THR A 1 73 ? 8.355 -11.030 20.094 1.00 59.28 73 THR A N 1
ATOM 550 C CA . THR A 1 73 ? 9.090 -11.897 19.167 1.00 59.28 73 THR A CA 1
ATOM 551 C C . THR A 1 73 ? 10.560 -11.492 19.093 1.00 59.28 73 THR A C 1
ATOM 553 O O . THR A 1 73 ? 10.922 -10.377 19.471 1.00 59.28 73 THR A O 1
ATOM 556 N N . HIS A 1 74 ? 11.433 -12.400 18.640 1.00 58.38 74 HIS A N 1
ATOM 557 C CA . HIS A 1 74 ? 12.838 -12.067 18.397 1.00 58.38 74 HIS A CA 1
ATOM 558 C C . HIS A 1 74 ? 12.927 -10.829 17.489 1.00 58.38 74 HIS A C 1
ATOM 560 O O . HIS A 1 74 ? 12.085 -10.645 16.616 1.00 58.38 74 HIS A O 1
ATOM 566 N N . GLU A 1 75 ? 13.963 -10.002 17.656 1.00 56.41 75 GLU A N 1
ATOM 567 C CA . GLU A 1 75 ? 14.172 -8.731 16.928 1.00 56.41 75 GLU A CA 1
ATOM 568 C C . GLU A 1 75 ? 14.037 -8.852 15.391 1.00 56.41 75 GLU A C 1
ATOM 570 O O . GLU A 1 75 ? 13.781 -7.871 14.697 1.00 56.41 75 GLU A O 1
ATOM 575 N N . ARG A 1 76 ? 14.151 -10.079 14.866 1.00 53.72 76 ARG A N 1
ATOM 576 C CA . ARG A 1 76 ? 13.994 -10.453 13.456 1.00 53.72 76 ARG A CA 1
ATOM 577 C C . ARG A 1 76 ? 12.545 -10.501 12.943 1.00 53.72 76 ARG A C 1
ATOM 579 O O . ARG A 1 76 ? 12.359 -10.380 11.740 1.00 53.72 76 ARG A O 1
ATOM 586 N N . ASP A 1 77 ? 11.541 -10.598 13.812 1.00 60.75 77 ASP A N 1
ATOM 587 C CA . ASP A 1 77 ? 10.124 -10.740 13.417 1.00 60.75 77 ASP A CA 1
ATOM 588 C C . ASP A 1 77 ? 9.331 -9.430 13.559 1.00 60.75 77 ASP A C 1
ATOM 590 O O . ASP A 1 77 ? 8.110 -9.391 13.375 1.00 60.75 77 ASP A O 1
ATOM 594 N N . ALA A 1 78 ? 10.014 -8.334 13.899 1.00 73.19 78 ALA A N 1
ATOM 595 C CA . ALA A 1 78 ? 9.379 -7.041 14.079 1.00 73.19 78 ALA A CA 1
ATOM 596 C C . ALA A 1 78 ? 8.765 -6.530 12.767 1.00 73.19 78 ALA A C 1
ATOM 598 O O . ALA A 1 78 ? 9.422 -6.466 11.722 1.00 73.19 78 ALA A O 1
ATOM 599 N N . ILE A 1 79 ? 7.497 -6.118 12.830 1.00 81.69 79 ILE A N 1
ATOM 600 C CA . ILE A 1 79 ? 6.809 -5.544 11.679 1.00 81.69 79 ILE A CA 1
ATOM 601 C C . ILE A 1 79 ? 7.324 -4.126 11.447 1.00 81.69 79 ILE A C 1
ATOM 603 O O . ILE A 1 79 ? 7.099 -3.223 12.254 1.00 81.69 79 ILE A O 1
ATOM 607 N N . LYS A 1 80 ? 7.940 -3.911 10.285 1.00 86.75 80 LYS A N 1
ATOM 608 C CA . LYS A 1 80 ? 8.245 -2.571 9.769 1.00 86.75 80 LYS A CA 1
ATOM 609 C C . LYS A 1 80 ? 7.131 -2.110 8.839 1.00 86.75 80 LYS A C 1
ATOM 611 O O . LYS A 1 80 ? 6.454 -2.919 8.203 1.00 86.75 80 LYS A O 1
ATOM 616 N N . TYR A 1 81 ? 6.925 -0.803 8.743 1.00 91.25 81 TYR A N 1
ATOM 617 C CA . TYR A 1 81 ? 5.874 -0.257 7.893 1.00 91.25 81 TYR A CA 1
ATOM 618 C C . TYR A 1 81 ? 6.239 1.100 7.305 1.00 91.25 81 TYR A C 1
ATOM 620 O O . TYR A 1 81 ? 7.016 1.857 7.880 1.00 91.25 81 TYR A O 1
ATOM 628 N N . ALA A 1 82 ? 5.607 1.437 6.184 1.00 93.44 82 ALA A N 1
ATOM 629 C CA . ALA A 1 82 ? 5.688 2.759 5.578 1.00 93.44 82 ALA A CA 1
ATOM 630 C C . ALA A 1 82 ? 4.299 3.271 5.189 1.00 93.44 82 ALA A C 1
ATOM 632 O O . ALA A 1 82 ? 3.453 2.520 4.702 1.00 93.44 82 ALA A O 1
ATOM 633 N N . PHE A 1 83 ? 4.081 4.576 5.366 1.00 95.19 83 PHE A N 1
ATOM 634 C CA . PHE A 1 83 ? 2.873 5.263 4.915 1.00 95.19 83 PHE A CA 1
ATOM 635 C C . PHE A 1 83 ? 3.164 6.127 3.696 1.00 95.19 83 PHE A C 1
ATOM 637 O O . PHE A 1 83 ? 4.020 7.010 3.737 1.00 95.19 83 PHE A O 1
ATOM 644 N N . VAL A 1 84 ? 2.363 5.953 2.650 1.00 94.88 84 VAL A N 1
ATOM 645 C CA . VAL A 1 84 ? 2.386 6.797 1.457 1.00 94.88 84 VAL A CA 1
ATOM 646 C C . VAL A 1 84 ? 0.984 7.316 1.204 1.00 94.88 84 VAL A C 1
ATOM 648 O O . VAL A 1 84 ? 0.030 6.551 1.086 1.00 94.88 84 VAL A O 1
ATOM 651 N N . LYS A 1 85 ? 0.842 8.639 1.121 1.00 93.19 85 LYS A N 1
ATOM 652 C CA . LYS A 1 85 ? -0.429 9.276 0.779 1.00 93.19 85 LYS A CA 1
ATOM 653 C C . LYS A 1 85 ? -0.500 9.457 -0.733 1.00 93.19 85 LYS A C 1
ATOM 655 O O . LYS A 1 85 ? 0.067 10.407 -1.270 1.00 93.19 85 LYS A O 1
ATOM 660 N N . ALA A 1 86 ? -1.201 8.553 -1.411 1.00 90.69 86 ALA A N 1
ATOM 661 C CA . ALA A 1 86 ? -1.301 8.556 -2.866 1.00 90.69 86 ALA A CA 1
ATOM 662 C C . ALA A 1 86 ? -1.927 9.856 -3.386 1.00 90.69 86 ALA A C 1
ATOM 664 O O . ALA A 1 86 ? -1.446 10.418 -4.356 1.00 90.69 86 ALA A O 1
ATOM 665 N N . SER A 1 87 ? -2.876 10.447 -2.654 1.00 88.44 87 SER A N 1
ATOM 666 C CA . SER A 1 87 ? -3.487 11.727 -3.042 1.00 88.44 87 SER A CA 1
ATOM 667 C C . SER A 1 87 ? -2.518 12.926 -3.090 1.00 88.44 87 SER A C 1
ATOM 669 O O . SER A 1 87 ? -2.904 13.992 -3.559 1.00 88.44 87 SER A O 1
ATOM 671 N N . GLN A 1 88 ? -1.304 12.814 -2.535 1.00 90.62 88 GLN A N 1
ATOM 672 C CA . GLN A 1 88 ? -0.248 13.836 -2.655 1.00 90.62 88 GLN A CA 1
ATOM 673 C C . GLN A 1 88 ? 0.649 13.604 -3.882 1.00 90.62 88 GLN A C 1
ATOM 675 O O . GLN A 1 88 ? 1.462 14.460 -4.231 1.00 90.62 88 GLN A O 1
ATOM 680 N N . CYS A 1 89 ? 0.504 12.454 -4.540 1.00 89.31 89 CYS A N 1
ATOM 681 C CA . CYS A 1 89 ? 1.314 12.034 -5.667 1.00 89.31 89 CYS A CA 1
ATOM 682 C C . CYS A 1 89 ? 0.598 12.389 -6.972 1.00 89.31 89 CYS A C 1
ATOM 684 O O . CYS A 1 89 ? -0.314 11.694 -7.390 1.00 89.31 89 CYS A O 1
ATOM 686 N N . ILE A 1 90 ? 1.001 13.476 -7.632 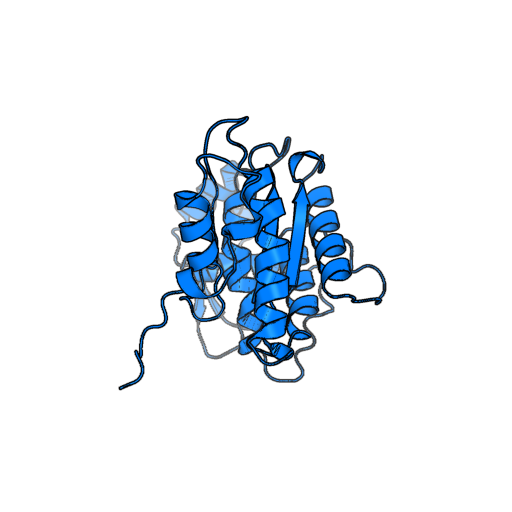1.00 84.94 90 ILE A N 1
ATOM 687 C CA . ILE A 1 90 ? 0.329 13.954 -8.856 1.00 84.94 90 ILE A CA 1
ATOM 688 C C . ILE A 1 90 ? 0.319 12.884 -9.966 1.00 84.94 90 ILE A C 1
ATOM 690 O O . ILE A 1 90 ? -0.712 12.671 -10.593 1.00 84.94 90 ILE A O 1
ATOM 694 N N . THR A 1 91 ? 1.439 12.182 -10.172 1.00 87.19 91 THR A N 1
ATOM 695 C CA . THR A 1 91 ? 1.616 11.182 -11.241 1.00 87.19 91 THR A CA 1
ATOM 696 C C . THR A 1 91 ? 1.942 9.797 -10.677 1.00 87.19 91 THR A C 1
ATOM 698 O O . THR A 1 91 ? 2.369 9.671 -9.527 1.00 87.19 91 THR A O 1
ATOM 701 N N . GLY A 1 92 ? 1.779 8.742 -11.489 1.00 85.06 92 GLY A N 1
ATOM 702 C CA . GLY A 1 92 ? 2.199 7.378 -11.125 1.00 85.06 92 GLY A CA 1
ATOM 703 C C . GLY A 1 92 ? 3.693 7.283 -10.792 1.00 85.06 92 GLY A C 1
ATOM 704 O O . GLY A 1 92 ? 4.058 6.700 -9.778 1.00 85.06 92 GLY A O 1
ATOM 705 N N . ARG A 1 93 ? 4.545 7.969 -11.562 1.00 85.94 93 ARG A N 1
ATOM 706 C CA . ARG A 1 93 ? 5.977 8.105 -11.262 1.00 85.94 93 ARG A CA 1
ATOM 707 C C . ARG A 1 93 ? 6.224 8.701 -9.876 1.00 85.94 93 ARG A C 1
ATOM 709 O O . ARG A 1 93 ? 6.962 8.126 -9.085 1.00 85.94 93 ARG A O 1
ATOM 716 N N . HIS A 1 94 ? 5.580 9.829 -9.561 1.00 89.00 94 HIS A N 1
ATOM 717 C CA . HIS A 1 94 ? 5.733 10.459 -8.249 1.00 89.00 94 HIS A CA 1
ATOM 718 C C . HIS A 1 94 ? 5.282 9.505 -7.129 1.00 89.00 94 HIS A C 1
ATOM 720 O O . HIS A 1 94 ? 5.937 9.419 -6.095 1.00 89.00 94 HIS A O 1
ATOM 726 N N . LEU A 1 95 ? 4.215 8.727 -7.346 1.00 90.25 95 LEU A N 1
ATOM 727 C CA . LEU A 1 95 ? 3.793 7.691 -6.402 1.00 90.25 95 LEU A CA 1
ATOM 728 C C . LEU A 1 95 ? 4.888 6.634 -6.188 1.00 90.25 95 LEU A C 1
ATOM 730 O O . LEU A 1 95 ? 5.188 6.307 -5.042 1.00 90.25 95 LEU A O 1
ATOM 734 N N . PHE A 1 96 ? 5.504 6.124 -7.254 1.00 89.69 96 PHE A N 1
ATOM 735 C CA . PHE A 1 96 ? 6.541 5.094 -7.160 1.00 89.69 96 PHE A CA 1
ATOM 736 C C . PHE A 1 96 ? 7.812 5.596 -6.463 1.00 89.69 96 PHE A C 1
ATOM 738 O O . PHE A 1 96 ? 8.305 4.935 -5.548 1.00 89.69 96 PHE A O 1
ATOM 745 N N . GLU A 1 97 ? 8.289 6.795 -6.810 1.00 89.69 97 GLU A N 1
ATOM 746 C CA . GLU A 1 97 ? 9.431 7.441 -6.146 1.00 89.69 97 GLU A CA 1
ATOM 747 C C . GLU A 1 97 ? 9.148 7.677 -4.650 1.00 89.69 97 GLU A C 1
ATOM 749 O O . GLU A 1 97 ? 10.003 7.426 -3.797 1.00 89.69 97 GLU A O 1
ATOM 754 N N . ARG A 1 98 ? 7.921 8.090 -4.293 1.00 91.88 98 ARG A N 1
ATOM 755 C CA . ARG A 1 98 ? 7.515 8.259 -2.887 1.00 91.88 98 ARG A CA 1
ATOM 756 C C . ARG A 1 98 ? 7.427 6.940 -2.130 1.00 91.88 98 ARG A C 1
ATOM 758 O O . ARG A 1 98 ? 7.772 6.932 -0.950 1.00 91.88 98 ARG A O 1
ATOM 765 N N . ILE A 1 99 ? 6.989 5.855 -2.773 1.00 91.94 99 ILE A N 1
ATOM 766 C CA . ILE A 1 99 ? 6.985 4.515 -2.169 1.00 91.94 99 ILE A CA 1
ATOM 767 C C . ILE A 1 99 ? 8.413 4.084 -1.854 1.00 91.94 99 ILE A C 1
ATOM 769 O O . ILE A 1 99 ? 8.691 3.766 -0.701 1.00 91.94 99 ILE A O 1
ATOM 773 N N . VAL A 1 100 ? 9.316 4.138 -2.834 1.00 89.81 100 VAL A N 1
ATOM 774 C CA . VAL A 1 100 ? 10.729 3.776 -2.645 1.00 89.81 100 VAL A CA 1
ATOM 775 C C . VAL A 1 100 ? 11.352 4.577 -1.500 1.00 89.81 100 VAL A C 1
ATOM 777 O O . VAL A 1 100 ? 11.895 3.992 -0.567 1.00 89.81 100 VAL A O 1
ATOM 780 N N . ALA A 1 101 ? 11.197 5.904 -1.510 1.00 89.50 101 ALA A N 1
ATOM 781 C CA . ALA A 1 101 ? 11.753 6.765 -0.469 1.00 89.50 101 ALA A CA 1
ATOM 782 C C . ALA A 1 101 ? 11.186 6.457 0.929 1.00 89.50 101 ALA A C 1
ATOM 784 O O . ALA A 1 101 ? 11.925 6.437 1.915 1.00 89.50 101 ALA A O 1
ATOM 785 N N . ALA A 1 102 ? 9.874 6.212 1.033 1.00 91.81 102 ALA A N 1
ATOM 786 C CA . ALA A 1 102 ? 9.232 5.882 2.302 1.00 91.81 102 ALA A CA 1
ATOM 787 C C . ALA A 1 102 ? 9.679 4.515 2.842 1.00 91.81 102 ALA A C 1
ATOM 789 O O . ALA A 1 102 ? 9.883 4.380 4.047 1.00 91.81 102 ALA A O 1
ATOM 790 N N . VAL A 1 103 ? 9.859 3.521 1.967 1.00 89.06 103 VAL A N 1
ATOM 791 C CA . VAL A 1 103 ? 10.353 2.189 2.346 1.00 89.06 103 VAL A CA 1
ATOM 792 C C . VAL A 1 103 ? 11.814 2.260 2.784 1.00 89.06 103 VAL A C 1
ATOM 794 O O . VAL A 1 103 ? 12.128 1.766 3.860 1.00 89.06 103 VAL A O 1
ATOM 797 N N . ALA A 1 104 ? 12.680 2.941 2.030 1.00 87.06 104 ALA A N 1
ATOM 798 C CA . ALA A 1 104 ? 14.084 3.127 2.404 1.00 87.06 104 ALA A CA 1
ATOM 799 C C . ALA A 1 104 ? 14.229 3.823 3.769 1.00 87.06 104 ALA A C 1
ATOM 801 O O . ALA A 1 104 ? 15.003 3.379 4.615 1.00 87.06 104 ALA A O 1
ATOM 802 N N . THR A 1 105 ? 13.406 4.849 4.026 1.00 89.06 105 THR A N 1
ATOM 803 C CA . THR A 1 105 ? 13.362 5.535 5.329 1.00 89.06 105 THR A CA 1
ATOM 804 C C . THR A 1 105 ? 12.922 4.588 6.449 1.00 89.06 105 THR A C 1
ATOM 806 O O . THR A 1 105 ? 13.531 4.575 7.512 1.00 89.06 105 THR A O 1
ATOM 809 N N . ALA A 1 106 ? 11.882 3.778 6.225 1.00 88.69 106 ALA A N 1
ATOM 810 C CA . ALA A 1 106 ? 11.374 2.834 7.224 1.00 88.69 106 ALA A CA 1
ATOM 811 C C . ALA A 1 106 ? 12.327 1.657 7.498 1.00 88.69 106 ALA A C 1
ATOM 813 O O . ALA A 1 106 ? 12.269 1.046 8.564 1.00 88.69 106 ALA A O 1
ATOM 814 N N . LEU A 1 107 ? 13.180 1.313 6.533 1.00 84.19 107 LEU A N 1
ATOM 815 C CA . LEU A 1 107 ? 14.193 0.270 6.670 1.00 84.19 107 LEU A CA 1
ATOM 816 C C . LEU A 1 107 ? 15.535 0.798 7.195 1.00 84.19 107 LEU A C 1
ATOM 818 O O . LEU A 1 107 ? 16.420 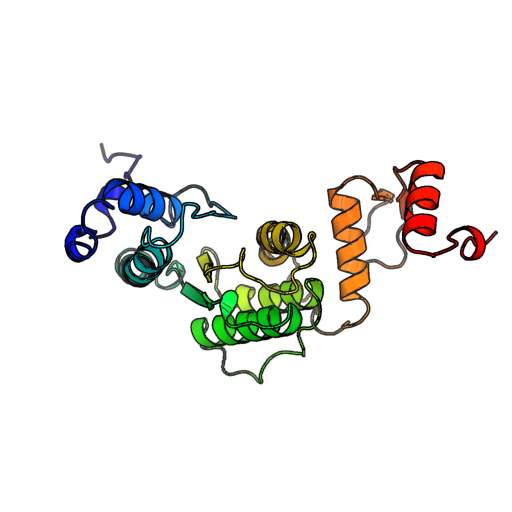-0.022 7.419 1.00 84.19 107 LEU A O 1
ATOM 822 N N . GLU A 1 108 ? 15.677 2.114 7.404 1.00 81.12 108 GLU A N 1
ATOM 823 C CA . GLU A 1 108 ? 16.939 2.779 7.780 1.00 81.12 108 GLU A CA 1
ATOM 824 C C . GLU A 1 108 ? 18.077 2.485 6.787 1.00 81.12 108 GLU A C 1
ATOM 826 O O . GLU A 1 108 ? 19.258 2.440 7.126 1.00 81.12 108 GLU A O 1
ATOM 831 N N . THR A 1 109 ? 17.723 2.266 5.519 1.00 71.25 109 THR A N 1
ATOM 832 C CA . THR A 1 109 ? 18.699 2.045 4.454 1.00 71.25 109 THR A CA 1
ATOM 833 C C . THR A 1 109 ? 19.251 3.401 4.029 1.00 71.25 109 THR A C 1
ATOM 835 O O . THR A 1 109 ? 18.563 4.182 3.375 1.00 71.25 109 THR A O 1
ATOM 838 N N . HIS A 1 110 ? 20.479 3.694 4.457 1.00 60.19 110 HIS A N 1
ATOM 839 C CA . HIS A 1 110 ? 21.170 4.961 4.196 1.00 60.19 110 HIS A CA 1
ATOM 840 C C . HIS A 1 110 ? 21.918 5.003 2.854 1.00 60.19 110 HIS A C 1
ATOM 842 O O . HIS A 1 110 ? 22.574 6.004 2.569 1.00 60.19 110 HIS A O 1
ATOM 848 N N . ASP A 1 111 ? 21.826 3.945 2.044 1.00 54.78 111 ASP A N 1
ATOM 849 C CA . ASP A 1 111 ? 22.428 3.933 0.714 1.00 54.78 111 ASP A CA 1
ATOM 850 C C . ASP A 1 111 ? 21.683 4.859 -0.253 1.00 54.78 111 ASP A C 1
ATOM 852 O O . ASP A 1 111 ? 20.469 5.067 -0.162 1.00 54.78 111 ASP A O 1
ATOM 856 N N . ASP A 1 112 ? 22.478 5.433 -1.156 1.00 52.72 112 ASP A N 1
ATOM 857 C CA . ASP A 1 112 ? 22.133 6.480 -2.111 1.00 52.72 112 ASP A CA 1
ATOM 858 C C . ASP A 1 112 ? 20.768 6.224 -2.766 1.00 52.72 112 ASP A C 1
ATOM 860 O O . ASP A 1 112 ? 20.487 5.123 -3.248 1.00 52.72 112 ASP A O 1
ATOM 864 N N . VAL A 1 113 ? 19.909 7.248 -2.734 1.00 53.12 113 VAL A N 1
ATOM 865 C CA . VAL A 1 113 ? 18.504 7.214 -3.163 1.00 53.12 113 VAL A CA 1
ATOM 866 C C . VAL A 1 113 ? 18.372 6.389 -4.443 1.00 53.12 113 VAL A C 1
ATOM 868 O O . VAL A 1 113 ? 18.892 6.773 -5.490 1.00 53.12 113 VAL A O 1
ATOM 871 N N . GLY A 1 114 ? 17.702 5.238 -4.316 1.00 55.41 114 GLY A N 1
ATOM 872 C CA . GLY A 1 114 ? 17.632 4.204 -5.344 1.00 55.41 114 GLY A CA 1
ATOM 873 C C . GLY A 1 114 ? 17.226 4.714 -6.737 1.00 55.41 114 GLY A C 1
ATOM 874 O O . GLY A 1 114 ? 16.696 5.819 -6.883 1.00 55.41 114 GLY A O 1
ATOM 875 N N . PRO A 1 115 ? 17.465 3.901 -7.782 1.00 55.53 115 PRO A N 1
ATOM 876 C CA . PRO A 1 115 ? 17.318 4.298 -9.179 1.00 55.53 115 PRO A CA 1
ATOM 877 C C . PRO A 1 115 ? 15.954 4.933 -9.467 1.00 55.53 115 PRO A C 1
ATOM 879 O O . PRO A 1 115 ? 14.940 4.567 -8.868 1.00 55.53 115 PRO A O 1
ATOM 882 N N . ARG A 1 116 ? 15.934 5.880 -10.417 1.00 68.50 116 ARG A N 1
ATOM 883 C CA . ARG A 1 116 ? 14.708 6.529 -10.908 1.00 68.50 116 ARG A CA 1
ATOM 884 C C . ARG A 1 116 ? 13.634 5.472 -11.159 1.00 68.50 116 ARG A C 1
ATOM 886 O O . ARG A 1 116 ? 13.835 4.566 -11.962 1.00 68.50 116 ARG A O 1
ATOM 893 N N . CYS A 1 117 ? 12.519 5.602 -10.451 1.00 77.44 117 CYS A N 1
ATOM 894 C CA . CYS A 1 117 ? 11.436 4.635 -10.470 1.00 77.44 117 CYS A CA 1
ATOM 895 C C . CYS A 1 117 ? 10.267 5.213 -11.268 1.00 77.44 117 CYS A C 1
ATOM 897 O O . CYS A 1 117 ? 9.441 5.968 -10.756 1.00 77.44 117 CYS A O 1
ATOM 899 N N . GLU A 1 118 ? 10.247 4.913 -12.560 1.00 80.19 118 GLU A N 1
ATOM 900 C CA . GLU A 1 118 ? 9.278 5.436 -13.522 1.00 80.19 118 GLU A CA 1
ATOM 901 C C . GLU A 1 118 ? 8.190 4.407 -13.852 1.00 80.19 118 GLU A C 1
ATOM 903 O O . GLU A 1 118 ? 7.048 4.787 -14.121 1.00 80.19 118 GLU A O 1
ATOM 908 N N . THR A 1 119 ? 8.513 3.111 -13.771 1.00 82.19 119 THR A N 1
ATOM 909 C CA . THR A 1 119 ? 7.584 2.009 -14.059 1.00 82.19 119 THR A CA 1
ATOM 910 C C . THR A 1 119 ? 7.253 1.189 -12.813 1.00 82.19 119 THR A C 1
ATOM 912 O O . THR A 1 119 ? 8.008 1.122 -11.842 1.00 82.19 119 THR A O 1
ATOM 915 N N . LEU A 1 120 ? 6.112 0.494 -12.859 1.00 81.75 120 LEU A N 1
ATOM 916 C CA . LEU A 1 120 ? 5.746 -0.487 -11.836 1.00 81.75 120 LEU A CA 1
ATOM 917 C C . LEU A 1 120 ? 6.791 -1.617 -11.735 1.00 81.75 120 LEU A C 1
ATOM 919 O O . LEU A 1 120 ? 6.979 -2.186 -10.661 1.00 81.75 120 LEU A O 1
ATOM 923 N N . ALA A 1 121 ? 7.489 -1.928 -12.834 1.00 78.62 121 ALA A N 1
ATOM 924 C CA . ALA A 1 121 ? 8.516 -2.959 -12.833 1.00 78.62 121 ALA A CA 1
ATOM 925 C C . ALA A 1 121 ? 9.761 -2.549 -12.069 1.00 78.62 121 ALA A C 1
ATOM 927 O O . ALA A 1 121 ? 10.242 -3.301 -11.222 1.00 78.62 121 ALA A O 1
ATOM 928 N N . GLN A 1 122 ? 10.219 -1.325 -12.315 1.00 81.81 122 GLN A N 1
ATOM 929 C CA . GLN A 1 122 ? 11.307 -0.722 -11.563 1.00 81.81 122 GLN A CA 1
ATOM 930 C C . GLN A 1 122 ? 10.965 -0.649 -10.073 1.00 81.81 122 GLN A C 1
ATOM 932 O O . GLN A 1 122 ? 11.816 -0.962 -9.244 1.00 81.81 122 GLN A O 1
ATOM 937 N N . LEU A 1 123 ? 9.706 -0.347 -9.725 1.00 84.25 123 LEU A N 1
ATOM 938 C CA . LEU A 1 123 ? 9.252 -0.372 -8.334 1.00 84.25 123 LEU A CA 1
ATOM 939 C C . LEU A 1 123 ? 9.366 -1.770 -7.723 1.00 84.25 123 LEU A C 1
ATOM 941 O O . LEU A 1 123 ? 9.894 -1.913 -6.623 1.00 84.25 123 LEU A O 1
ATOM 945 N N . ALA A 1 124 ? 8.887 -2.801 -8.420 1.00 80.31 124 ALA A N 1
ATOM 946 C CA . ALA A 1 124 ? 8.949 -4.168 -7.916 1.00 80.31 124 ALA A CA 1
ATOM 947 C C . ALA A 1 124 ? 10.395 -4.631 -7.689 1.00 80.31 124 ALA A C 1
ATOM 949 O O . ALA A 1 124 ? 10.673 -5.226 -6.651 1.00 80.31 124 ALA A O 1
ATOM 950 N N . VAL A 1 125 ? 11.308 -4.322 -8.616 1.00 78.12 125 VAL A N 1
ATOM 951 C CA . VAL A 1 125 ? 12.740 -4.631 -8.474 1.00 78.12 125 VAL A CA 1
ATOM 952 C C . VAL A 1 125 ? 13.341 -3.869 -7.295 1.00 78.12 125 VAL A C 1
ATOM 954 O O . VAL A 1 125 ? 13.960 -4.487 -6.438 1.00 78.12 125 VAL A O 1
ATOM 957 N N . ALA A 1 126 ? 13.102 -2.558 -7.197 1.00 80.25 126 ALA A N 1
ATOM 958 C CA . ALA A 1 126 ? 13.629 -1.730 -6.115 1.00 80.25 126 ALA A CA 1
ATOM 959 C C . ALA A 1 126 ? 13.172 -2.224 -4.729 1.00 80.25 126 ALA A C 1
ATOM 961 O O . ALA A 1 126 ? 13.970 -2.315 -3.795 1.00 80.25 126 ALA A O 1
ATOM 962 N N . LEU A 1 127 ? 11.899 -2.607 -4.591 1.00 81.00 127 LEU A N 1
ATOM 963 C CA . LEU A 1 127 ? 11.386 -3.192 -3.351 1.00 81.00 127 LEU A CA 1
ATOM 964 C C . LEU A 1 127 ? 11.978 -4.580 -3.089 1.00 81.00 127 LEU A C 1
ATOM 966 O O . LEU A 1 127 ? 12.371 -4.859 -1.959 1.00 81.00 127 LEU A O 1
ATOM 970 N N . ALA A 1 128 ? 12.096 -5.425 -4.116 1.00 76.50 128 ALA A N 1
ATOM 971 C CA . ALA A 1 128 ? 12.716 -6.744 -4.005 1.00 76.50 128 ALA A CA 1
ATOM 972 C C . ALA A 1 128 ? 14.205 -6.683 -3.638 1.00 76.50 128 ALA A C 1
ATOM 974 O O . ALA A 1 128 ? 14.712 -7.660 -3.103 1.00 76.50 128 ALA A O 1
ATOM 975 N N . THR A 1 129 ? 14.900 -5.569 -3.902 1.00 76.25 129 THR A N 1
ATOM 976 C CA . THR A 1 129 ? 16.291 -5.344 -3.473 1.00 76.25 129 THR A CA 1
ATOM 977 C C . THR A 1 129 ? 16.413 -4.727 -2.081 1.00 76.25 129 THR A C 1
ATOM 979 O O . THR A 1 129 ? 17.412 -4.963 -1.414 1.00 76.25 129 THR A O 1
ATOM 982 N N . MET A 1 130 ? 15.417 -3.959 -1.621 1.00 77.38 130 MET A N 1
ATOM 983 C CA . MET A 1 130 ? 15.422 -3.332 -0.285 1.00 77.38 130 MET A CA 1
ATOM 984 C C . MET A 1 130 ? 14.898 -4.263 0.815 1.00 77.38 130 MET A C 1
ATOM 986 O O . MET A 1 130 ? 15.426 -4.291 1.922 1.00 77.38 130 MET A O 1
ATOM 990 N N . LEU A 1 131 ? 13.879 -5.069 0.507 1.00 75.75 131 LEU A N 1
ATOM 991 C CA . LEU A 1 131 ? 13.260 -6.016 1.438 1.00 75.75 131 LEU A CA 1
ATOM 992 C C . LEU A 1 131 ? 14.024 -7.336 1.736 1.00 75.75 131 LEU A C 1
ATOM 994 O O . LEU A 1 131 ? 13.696 -7.939 2.755 1.00 75.75 131 LEU A O 1
ATOM 998 N N . PRO A 1 132 ? 15.033 -7.816 0.972 1.00 60.19 132 PRO A N 1
ATOM 999 C CA . PRO A 1 132 ? 15.766 -9.042 1.291 1.00 60.19 132 PRO A CA 1
ATOM 1000 C C . PRO A 1 132 ? 16.786 -8.826 2.418 1.00 60.19 132 PRO A C 1
ATOM 1002 O O . PRO A 1 132 ? 17.241 -9.790 3.025 1.00 60.19 132 PRO A O 1
ATOM 1005 N N . ALA A 1 133 ? 17.110 -7.569 2.746 1.00 51.16 133 ALA A N 1
ATOM 1006 C CA . ALA A 1 133 ? 17.905 -7.221 3.921 1.00 51.16 133 ALA A CA 1
ATOM 1007 C C . ALA A 1 133 ? 17.166 -7.504 5.243 1.00 51.16 133 ALA A C 1
ATOM 1009 O O . ALA A 1 133 ? 17.781 -7.506 6.309 1.00 51.16 133 ALA A O 1
ATOM 1010 N N . VAL A 1 134 ? 15.851 -7.746 5.195 1.00 52.31 134 VAL A N 1
ATOM 1011 C CA . VAL A 1 134 ? 15.062 -8.083 6.376 1.00 52.31 134 VAL A CA 1
ATOM 1012 C C . VAL A 1 134 ? 15.001 -9.606 6.482 1.00 52.31 134 VAL A C 1
ATOM 1014 O O . VAL A 1 134 ? 14.247 -10.263 5.770 1.00 52.31 134 VAL A O 1
ATOM 1017 N N . ALA A 1 135 ? 15.869 -10.177 7.322 1.00 48.34 135 ALA A N 1
ATOM 1018 C CA . ALA A 1 135 ? 15.962 -11.619 7.534 1.00 48.34 135 ALA A CA 1
ATOM 1019 C C . ALA A 1 135 ? 14.570 -12.225 7.794 1.00 48.34 135 ALA A C 1
ATOM 1021 O O . ALA A 1 135 ? 13.835 -11.760 8.663 1.00 48.34 135 ALA A O 1
ATOM 1022 N N . ALA A 1 136 ? 14.201 -13.255 7.032 1.00 55.72 136 ALA A N 1
ATOM 1023 C CA . ALA A 1 136 ? 12.942 -13.965 7.226 1.00 55.72 136 ALA A CA 1
ATOM 1024 C C . ALA A 1 136 ? 12.837 -14.522 8.665 1.00 55.72 136 ALA A C 1
ATOM 1026 O O . ALA A 1 136 ? 13.852 -14.996 9.193 1.00 55.72 136 ALA A O 1
ATOM 1027 N N . PRO A 1 137 ? 11.635 -14.530 9.278 1.00 52.84 137 PRO A N 1
ATOM 1028 C CA . PRO A 1 137 ? 10.324 -14.164 8.726 1.00 52.84 137 PRO A CA 1
ATOM 1029 C C . PRO A 1 137 ? 9.881 -12.714 9.034 1.00 52.84 137 PRO A C 1
ATOM 1031 O O . PRO A 1 137 ? 8.810 -12.483 9.595 1.00 52.84 137 PRO A O 1
ATOM 1034 N N . ALA A 1 138 ? 10.646 -11.709 8.611 1.00 63.50 138 ALA A N 1
ATOM 1035 C CA . ALA A 1 138 ? 10.211 -10.325 8.745 1.00 63.50 138 ALA A CA 1
ATOM 1036 C C . ALA A 1 138 ? 9.064 -9.945 7.789 1.00 63.50 138 ALA A C 1
ATOM 1038 O O . ALA A 1 138 ? 9.092 -10.222 6.587 1.00 63.50 138 ALA A O 1
ATOM 1039 N N . ARG A 1 139 ? 8.054 -9.245 8.319 1.00 76.81 139 ARG A N 1
ATOM 1040 C CA . ARG A 1 139 ? 6.920 -8.716 7.547 1.00 76.81 139 ARG A CA 1
ATOM 1041 C C . ARG A 1 139 ? 7.037 -7.204 7.404 1.00 76.81 139 ARG A C 1
ATOM 1043 O O . ARG A 1 139 ? 7.162 -6.484 8.391 1.00 76.81 139 ARG A O 1
ATOM 1050 N N . PHE A 1 140 ? 6.931 -6.721 6.170 1.00 85.75 140 PHE A N 1
ATOM 1051 C CA . PHE A 1 140 ? 6.863 -5.294 5.873 1.00 85.75 140 PHE A CA 1
ATOM 1052 C C . PHE A 1 140 ? 5.456 -4.903 5.416 1.00 85.75 140 PHE A C 1
ATOM 1054 O O . PHE A 1 140 ? 4.897 -5.531 4.516 1.00 85.75 140 PHE A O 1
ATOM 1061 N N . VAL A 1 141 ? 4.893 -3.840 5.995 1.00 90.06 141 VAL A N 1
ATOM 1062 C CA . VAL A 1 141 ? 3.559 -3.336 5.643 1.00 90.06 141 VAL A CA 1
ATOM 1063 C C . VAL A 1 141 ? 3.654 -1.985 4.936 1.00 90.06 141 VAL A C 1
ATOM 1065 O O . VAL A 1 141 ? 3.977 -0.961 5.536 1.00 90.06 141 VAL A O 1
ATOM 1068 N N . LEU A 1 142 ? 3.311 -1.955 3.648 1.00 92.31 142 LEU A N 1
ATOM 1069 C CA . LEU A 1 142 ? 3.175 -0.716 2.881 1.00 92.31 142 LEU A CA 1
ATOM 1070 C C . LEU A 1 142 ? 1.717 -0.242 2.893 1.00 92.31 142 LEU A C 1
ATOM 1072 O O . LEU A 1 142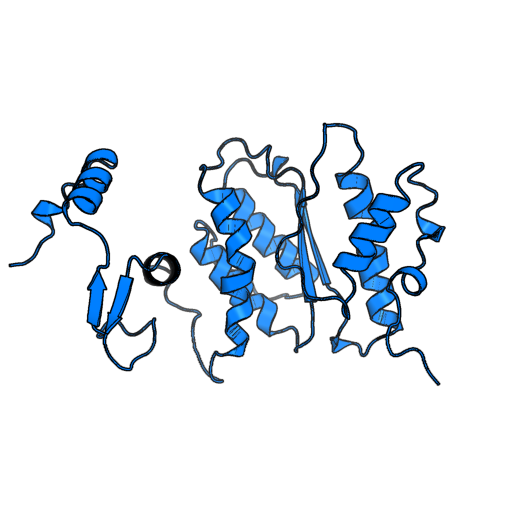 ? 0.838 -0.910 2.351 1.00 92.31 142 LEU A O 1
ATOM 1076 N N . VAL A 1 143 ? 1.456 0.934 3.464 1.00 94.88 143 VAL A N 1
ATOM 1077 C CA . VAL A 1 143 ? 0.117 1.537 3.495 1.00 94.88 143 VAL A CA 1
ATOM 1078 C C . VAL A 1 143 ? -0.002 2.625 2.436 1.00 94.88 143 VAL A C 1
ATOM 1080 O O . VAL A 1 143 ? 0.614 3.686 2.547 1.00 94.88 143 VAL A O 1
ATOM 1083 N N . LEU A 1 144 ? -0.852 2.380 1.437 1.00 94.06 144 LEU A N 1
ATOM 1084 C CA . LEU A 1 144 ? -1.207 3.348 0.399 1.00 94.06 144 LEU A CA 1
ATOM 1085 C C . LEU A 1 144 ? -2.539 4.028 0.751 1.00 94.06 144 LEU A C 1
ATOM 1087 O O . LEU A 1 144 ? -3.618 3.473 0.551 1.00 94.06 144 LEU A O 1
ATOM 1091 N N . ASP A 1 145 ? -2.465 5.237 1.302 1.00 94.19 145 ASP A N 1
ATOM 1092 C CA . ASP A 1 145 ? -3.624 6.014 1.751 1.00 94.19 145 ASP A CA 1
ATOM 1093 C C . ASP A 1 145 ? -4.215 6.838 0.595 1.00 94.19 145 ASP A C 1
ATOM 1095 O O . ASP A 1 145 ? -3.540 7.701 0.024 1.00 94.19 145 ASP A O 1
ATOM 1099 N N . GLY A 1 146 ? -5.483 6.580 0.262 1.00 90.00 146 GLY A N 1
ATOM 1100 C CA . GLY A 1 146 ? -6.220 7.293 -0.788 1.00 90.00 146 GLY A CA 1
ATOM 1101 C C . GLY A 1 146 ? -5.784 6.944 -2.213 1.00 90.00 146 GLY A C 1
ATOM 1102 O O . GLY A 1 146 ? -5.714 7.832 -3.060 1.00 90.00 146 GLY A O 1
ATOM 1103 N N . VAL A 1 147 ? -5.441 5.677 -2.470 1.00 88.19 147 VAL A N 1
ATOM 1104 C CA . VAL A 1 147 ? -4.984 5.196 -3.789 1.00 88.19 147 VAL A CA 1
ATOM 1105 C C . VAL A 1 147 ? -6.045 5.339 -4.892 1.00 88.19 147 VAL A C 1
ATOM 1107 O O . VAL A 1 147 ? -5.711 5.499 -6.060 1.00 88.19 147 VAL A O 1
ATOM 1110 N N . ASP A 1 148 ? -7.321 5.360 -4.512 1.00 84.94 148 ASP A N 1
ATOM 1111 C CA . ASP A 1 148 ? -8.476 5.637 -5.371 1.00 84.94 148 ASP A CA 1
ATOM 1112 C C . ASP A 1 148 ? -8.518 7.086 -5.877 1.00 84.94 148 ASP A C 1
ATOM 1114 O O . ASP A 1 148 ? -9.110 7.363 -6.915 1.00 84.94 148 ASP A O 1
ATOM 1118 N N . ARG A 1 149 ? -7.869 8.018 -5.168 1.00 84.69 149 ARG A N 1
ATOM 1119 C CA . ARG A 1 149 ? -7.836 9.449 -5.516 1.00 84.69 149 ARG A CA 1
ATOM 1120 C C . ARG A 1 149 ? -6.671 9.824 -6.419 1.00 84.69 149 ARG A C 1
ATOM 1122 O O . ARG A 1 149 ? -6.372 11.010 -6.572 1.00 84.69 149 ARG A O 1
ATOM 1129 N N . GLN A 1 150 ? -5.987 8.834 -6.976 1.00 82.12 150 GLN A N 1
ATOM 1130 C CA . GLN A 1 150 ? -4.866 9.080 -7.856 1.00 82.12 150 GLN A CA 1
ATOM 1131 C C . GLN A 1 150 ? -5.367 9.660 -9.179 1.00 82.12 150 GLN A C 1
ATOM 1133 O O . GLN A 1 150 ? -6.053 8.987 -9.943 1.00 82.12 150 GLN A O 1
ATOM 1138 N N . ARG A 1 151 ? -5.032 10.933 -9.421 1.00 69.50 151 ARG A N 1
ATOM 1139 C CA . ARG A 1 151 ? -5.616 11.744 -10.500 1.00 69.50 151 ARG A CA 1
ATOM 1140 C C . ARG A 1 151 ? -5.396 11.133 -11.887 1.00 69.50 151 ARG A C 1
ATOM 1142 O O . ARG A 1 151 ? -6.348 11.035 -12.649 1.00 69.50 151 ARG A O 1
ATOM 1149 N N . ASP A 1 152 ? -4.172 10.679 -12.154 1.00 70.81 152 ASP A N 1
ATOM 1150 C CA . ASP A 1 152 ? -3.752 10.132 -13.451 1.00 70.81 152 ASP A CA 1
ATOM 1151 C C . ASP A 1 152 ? -3.427 8.628 -13.359 1.00 70.81 152 ASP A C 1
ATOM 1153 O O . ASP A 1 152 ? -2.451 8.147 -13.939 1.00 70.81 152 ASP A O 1
ATOM 1157 N N . ALA A 1 153 ? -4.187 7.868 -12.561 1.00 70.75 153 ALA A N 1
ATOM 1158 C CA . ALA A 1 153 ? -3.963 6.429 -12.438 1.00 70.75 153 ALA A CA 1
ATOM 1159 C C . ALA A 1 153 ? -4.455 5.675 -13.682 1.00 70.75 153 ALA A C 1
ATOM 1161 O O . ALA A 1 153 ? -5.657 5.689 -13.962 1.00 70.75 153 ALA A O 1
ATOM 1162 N N . PRO A 1 154 ? -3.582 4.935 -14.393 1.00 74.75 154 PRO A N 1
ATOM 1163 C CA . PRO A 1 154 ? -4.061 3.992 -15.390 1.00 74.75 154 PRO A CA 1
ATOM 1164 C C . PRO A 1 154 ? -4.904 2.901 -14.702 1.00 74.75 154 PRO A C 1
ATOM 1166 O O . PRO A 1 154 ? -4.620 2.539 -13.554 1.00 74.75 154 PRO A O 1
ATOM 1169 N N . PRO A 1 155 ? -5.895 2.303 -15.390 1.00 76.12 155 PRO A N 1
ATOM 1170 C CA . PRO A 1 155 ? -6.741 1.249 -14.815 1.00 76.12 155 PRO A CA 1
ATOM 1171 C C . PRO A 1 155 ? -5.941 0.008 -14.379 1.00 76.12 155 PRO A C 1
ATOM 1173 O O . PRO A 1 155 ? -6.412 -0.803 -13.586 1.00 76.12 155 PRO A O 1
ATOM 1176 N N . THR A 1 156 ? -4.709 -0.128 -14.869 1.00 80.62 156 THR A N 1
ATOM 1177 C CA . THR A 1 156 ? -3.764 -1.195 -14.532 1.00 80.62 156 THR A CA 1
ATOM 1178 C C . THR A 1 156 ? -2.955 -0.930 -13.260 1.00 80.62 156 THR A C 1
ATOM 1180 O O . THR A 1 156 ? -2.317 -1.857 -12.766 1.00 80.62 156 THR A O 1
ATOM 1183 N N . LEU A 1 157 ? -2.991 0.284 -12.690 1.00 82.44 157 LEU A N 1
ATOM 1184 C CA . LEU A 1 157 ? -2.182 0.652 -11.522 1.00 82.44 157 LEU A CA 1
ATOM 1185 C C . LEU A 1 157 ? -2.539 -0.183 -10.289 1.00 82.44 157 LEU A C 1
ATOM 1187 O O . LEU A 1 157 ? -1.666 -0.812 -9.702 1.00 82.44 157 LEU A O 1
ATOM 1191 N N . LEU A 1 158 ? -3.816 -0.202 -9.900 1.00 82.94 158 LEU A N 1
ATOM 1192 C CA . LEU A 1 158 ? -4.278 -0.942 -8.722 1.00 82.94 158 LEU A CA 1
ATOM 1193 C C . LEU A 1 158 ? -4.077 -2.460 -8.858 1.00 82.94 158 LEU A C 1
ATOM 1195 O O . LEU A 1 158 ? -3.506 -3.048 -7.938 1.00 82.94 158 LEU A O 1
ATOM 1199 N N . PRO A 1 159 ? -4.459 -3.103 -9.984 1.00 82.00 159 PRO A N 1
ATOM 1200 C CA . PRO A 1 159 ? -4.122 -4.504 -10.219 1.00 82.00 159 PRO A CA 1
ATOM 1201 C C . PRO A 1 159 ? -2.615 -4.762 -10.167 1.00 82.00 159 PRO A C 1
ATOM 1203 O O . PRO A 1 159 ? -2.179 -5.745 -9.577 1.00 82.00 159 PRO A O 1
ATOM 1206 N N . GLY A 1 160 ? -1.813 -3.868 -10.746 1.00 83.50 160 GLY A N 1
ATOM 1207 C CA . GLY A 1 160 ? -0.361 -3.970 -10.740 1.00 83.50 160 GLY A CA 1
ATOM 1208 C C . GLY A 1 160 ? 0.229 -3.927 -9.330 1.00 83.50 160 GLY A C 1
ATOM 1209 O O . GLY A 1 160 ? 0.972 -4.829 -8.950 1.00 83.50 160 GLY A O 1
ATOM 1210 N N . LEU A 1 161 ? -0.160 -2.928 -8.530 1.00 84.38 161 LEU A N 1
ATOM 1211 C CA . LEU A 1 161 ? 0.254 -2.780 -7.132 1.00 84.38 161 LEU A CA 1
ATOM 1212 C C . LEU A 1 161 ? -0.157 -3.992 -6.287 1.00 84.38 161 LEU A C 1
ATOM 1214 O O . LEU A 1 161 ? 0.654 -4.499 -5.515 1.00 84.38 161 LEU A O 1
ATOM 1218 N N . ALA A 1 162 ? -1.380 -4.497 -6.471 1.00 83.12 162 ALA A N 1
ATOM 1219 C CA . ALA A 1 162 ? -1.862 -5.681 -5.763 1.00 83.12 162 ALA A CA 1
ATOM 1220 C C . ALA A 1 162 ? -1.013 -6.927 -6.071 1.00 83.12 162 ALA A C 1
ATOM 1222 O O . ALA A 1 162 ? -0.788 -7.758 -5.194 1.00 83.12 162 ALA A O 1
ATOM 1223 N N . ARG A 1 163 ? -0.500 -7.061 -7.297 1.00 79.31 163 ARG A N 1
ATOM 1224 C CA . ARG A 1 163 ? 0.347 -8.197 -7.687 1.00 79.31 163 ARG A CA 1
ATOM 1225 C C . ARG A 1 163 ? 1.809 -8.056 -7.267 1.00 79.31 163 ARG A C 1
ATOM 1227 O O . ARG A 1 163 ? 2.535 -9.046 -7.284 1.00 79.31 163 ARG A O 1
ATOM 1234 N N . MET A 1 164 ? 2.260 -6.876 -6.838 1.00 75.62 164 MET A N 1
ATOM 1235 C CA . MET A 1 164 ? 3.646 -6.696 -6.382 1.00 75.62 164 MET A CA 1
ATOM 1236 C C . MET A 1 164 ? 3.987 -7.577 -5.182 1.00 75.62 164 MET A C 1
ATOM 1238 O O . MET A 1 164 ? 5.117 -8.040 -5.072 1.00 75.62 164 MET A O 1
ATOM 1242 N N . SER A 1 165 ? 3.015 -7.858 -4.315 1.00 71.56 165 SER A N 1
ATOM 1243 C CA . SER A 1 165 ? 3.195 -8.747 -3.164 1.00 71.56 165 SER A CA 1
ATOM 1244 C C . SER A 1 165 ? 3.484 -10.205 -3.557 1.00 71.56 165 SER A C 1
ATOM 1246 O O . SER A 1 165 ? 3.941 -10.981 -2.721 1.00 71.56 165 SER A O 1
ATOM 1248 N N . GLU A 1 166 ? 3.261 -10.597 -4.817 1.00 67.62 166 GLU A N 1
ATOM 1249 C CA . GLU A 1 166 ? 3.682 -11.889 -5.385 1.00 67.62 166 GLU A CA 1
ATOM 1250 C C . GLU A 1 166 ? 5.091 -11.821 -5.992 1.00 67.62 166 GLU A C 1
ATOM 1252 O O . GLU A 1 166 ? 5.812 -12.816 -5.992 1.00 67.62 166 GLU A O 1
ATOM 1257 N N . ILE A 1 167 ? 5.474 -10.657 -6.527 1.00 62.41 167 ILE A N 1
ATOM 1258 C CA . ILE A 1 167 ? 6.706 -10.452 -7.302 1.00 62.41 167 ILE A CA 1
ATOM 1259 C C . ILE A 1 167 ? 7.878 -10.124 -6.374 1.00 62.41 167 ILE A C 1
ATOM 1261 O O . ILE A 1 167 ? 8.922 -10.761 -6.462 1.00 62.41 167 ILE A O 1
ATOM 1265 N N . ALA A 1 168 ? 7.688 -9.183 -5.447 1.00 57.34 168 ALA A N 1
ATOM 1266 C CA . ALA A 1 168 ? 8.727 -8.743 -4.516 1.00 57.34 168 ALA A CA 1
ATOM 1267 C C . ALA A 1 168 ? 9.097 -9.817 -3.478 1.00 57.34 168 ALA A C 1
ATOM 1269 O O . ALA A 1 168 ? 10.206 -9.819 -2.960 1.00 57.34 168 ALA A O 1
ATOM 1270 N N . VAL A 1 169 ? 8.182 -10.753 -3.200 1.00 51.16 169 VAL A N 1
ATOM 1271 C CA . VAL A 1 169 ? 8.354 -11.814 -2.189 1.00 51.16 169 VAL A CA 1
ATOM 1272 C C . VAL A 1 169 ? 8.948 -13.099 -2.788 1.00 51.16 169 VAL A C 1
ATOM 1274 O O . VAL A 1 169 ? 9.407 -13.973 -2.067 1.00 51.16 169 VAL A O 1
ATOM 1277 N N . ARG A 1 170 ? 9.030 -13.233 -4.120 1.00 48.09 170 ARG A N 1
ATOM 1278 C CA . ARG A 1 170 ? 9.635 -14.421 -4.759 1.00 48.09 170 ARG A CA 1
ATOM 1279 C C . ARG A 1 170 ? 11.166 -14.487 -4.681 1.00 48.09 170 ARG A C 1
ATOM 1281 O O . ARG A 1 170 ? 11.740 -15.467 -5.151 1.00 48.09 170 ARG A O 1
ATOM 1288 N N . GLY A 1 171 ? 11.816 -13.510 -4.044 1.00 41.56 171 GLY A N 1
ATOM 1289 C CA . GLY A 1 171 ? 13.248 -13.554 -3.729 1.00 41.56 171 GLY A CA 1
ATOM 1290 C C . GLY A 1 171 ? 13.655 -14.733 -2.833 1.00 41.56 171 GLY A C 1
ATOM 1291 O O . GLY A 1 171 ? 14.815 -15.120 -2.850 1.00 41.56 171 GLY A O 1
ATOM 1292 N N . GLU A 1 172 ? 12.708 -15.373 -2.137 1.00 36.88 172 GLU A N 1
ATOM 1293 C CA . GLU A 1 172 ? 12.936 -16.582 -1.323 1.00 36.88 172 GLU A CA 1
ATOM 1294 C C . GLU A 1 172 ? 13.456 -17.792 -2.133 1.00 36.88 172 GLU A C 1
ATOM 1296 O O . GLU A 1 172 ? 13.924 -18.769 -1.557 1.00 36.88 172 GLU A O 1
ATOM 1301 N N . TRP A 1 173 ? 13.372 -17.740 -3.468 1.00 38.03 173 TRP A N 1
ATOM 1302 C CA . TRP A 1 173 ? 13.881 -18.770 -4.385 1.00 38.03 173 TRP A CA 1
ATOM 1303 C C . TRP A 1 173 ? 15.062 -18.278 -5.230 1.00 38.03 173 TRP A C 1
ATOM 1305 O O . TRP A 1 173 ? 15.508 -18.998 -6.124 1.00 38.03 173 TRP A O 1
ATOM 1315 N N . ALA A 1 174 ? 15.565 -17.063 -4.990 1.00 36.12 174 ALA A N 1
ATOM 1316 C CA . ALA A 1 174 ? 16.752 -16.579 -5.677 1.00 36.12 174 ALA A CA 1
ATOM 1317 C C . ALA A 1 174 ? 17.982 -17.266 -5.056 1.00 36.12 174 ALA A C 1
ATOM 1319 O O . ALA A 1 174 ? 18.260 -17.036 -3.878 1.00 36.12 174 ALA A O 1
ATOM 1320 N N . PRO A 1 175 ? 18.709 -18.125 -5.799 1.00 30.75 175 PRO A N 1
ATOM 1321 C CA . PRO A 1 175 ? 19.942 -18.708 -5.290 1.00 30.75 175 PRO A CA 1
ATOM 1322 C C . PRO A 1 175 ? 20.913 -17.586 -4.906 1.00 30.75 175 PRO A C 1
ATOM 1324 O O . PRO A 1 175 ? 21.008 -16.569 -5.603 1.00 30.75 175 PRO A O 1
ATOM 1327 N N . GLU A 1 176 ? 21.604 -17.770 -3.780 1.00 31.12 176 GLU A N 1
ATOM 1328 C CA . GLU A 1 176 ? 22.615 -16.842 -3.273 1.00 31.12 176 GLU A CA 1
ATOM 1329 C C . GLU A 1 176 ? 23.579 -16.448 -4.407 1.00 31.12 176 GLU A C 1
ATOM 1331 O O . GLU A 1 176 ? 24.234 -17.302 -5.005 1.00 31.12 176 GLU A O 1
ATOM 1336 N N . GLY A 1 177 ? 23.625 -15.151 -4.740 1.00 36.56 177 GLY A N 1
ATOM 1337 C CA . GLY A 1 177 ? 24.499 -14.603 -5.788 1.00 36.56 177 GLY A CA 1
ATOM 1338 C C . GLY A 1 177 ? 23.813 -14.037 -7.039 1.00 36.56 177 GLY A C 1
ATOM 1339 O O . GLY A 1 177 ? 24.515 -13.633 -7.964 1.00 36.56 177 GLY A O 1
ATOM 1340 N N . SER A 1 178 ? 22.478 -13.960 -7.103 1.00 36.09 178 SER A N 1
ATOM 1341 C CA . SER A 1 178 ? 21.801 -13.382 -8.276 1.00 36.09 178 SER A CA 1
ATOM 1342 C C . SER A 1 178 ? 21.891 -11.847 -8.313 1.00 36.09 178 SER A C 1
ATOM 1344 O O . SER A 1 178 ? 21.235 -11.134 -7.552 1.00 36.09 178 SER A O 1
ATOM 1346 N N . SER A 1 179 ? 22.713 -11.321 -9.223 1.00 39.19 179 SER A N 1
ATOM 1347 C CA . SER A 1 179 ? 22.883 -9.894 -9.509 1.00 39.19 179 SER A CA 1
ATOM 1348 C C . SER A 1 179 ? 21.712 -9.335 -10.332 1.00 39.19 179 SER A C 1
ATOM 1350 O O . SER A 1 179 ? 21.862 -8.913 -11.475 1.00 39.19 179 SER A O 1
ATOM 1352 N N . VAL A 1 180 ? 20.514 -9.273 -9.746 1.00 43.53 180 VAL A N 1
ATOM 1353 C CA . VAL A 1 180 ? 19.310 -8.724 -10.418 1.00 43.53 180 VAL A CA 1
ATOM 1354 C C . VAL A 1 180 ? 19.335 -7.177 -10.512 1.00 43.53 180 VAL A C 1
ATOM 1356 O O . VAL A 1 180 ? 18.394 -6.542 -10.976 1.00 43.53 180 VAL A O 1
ATOM 1359 N N . GLY A 1 181 ? 20.440 -6.534 -10.125 1.00 39.62 181 GLY A N 1
ATOM 1360 C CA . GLY A 1 181 ? 20.540 -5.081 -9.954 1.00 39.62 181 GLY A CA 1
ATOM 1361 C C . GLY A 1 181 ? 20.927 -4.224 -11.167 1.00 39.62 181 GLY A C 1
ATOM 1362 O O . GLY A 1 181 ? 21.197 -3.049 -10.954 1.00 39.62 181 GLY A O 1
ATOM 1363 N N . MET A 1 182 ? 21.003 -4.725 -12.411 1.00 33.66 182 MET A N 1
ATOM 1364 C CA . MET A 1 182 ? 21.658 -3.940 -13.486 1.00 33.66 182 MET A CA 1
ATOM 1365 C C . MET A 1 182 ? 20.963 -3.801 -14.847 1.00 33.66 182 MET A C 1
ATOM 1367 O O . MET A 1 182 ? 21.536 -3.176 -15.736 1.00 33.66 182 MET A O 1
ATOM 1371 N N . ALA A 1 183 ? 19.734 -4.278 -15.045 1.00 39.62 183 ALA A N 1
ATOM 1372 C CA . ALA A 1 183 ? 19.096 -4.199 -16.364 1.00 39.62 183 ALA A CA 1
ATOM 1373 C C . ALA A 1 183 ? 17.811 -3.354 -16.359 1.00 39.62 183 ALA A C 1
ATOM 1375 O O . ALA A 1 183 ? 16.698 -3.869 -16.432 1.00 39.62 183 ALA A O 1
ATOM 1376 N N . GLY A 1 184 ? 17.968 -2.027 -16.305 1.00 39.34 184 GLY A N 1
ATOM 1377 C CA . GLY A 1 184 ? 16.867 -1.048 -16.321 1.00 39.34 184 GLY A CA 1
ATOM 1378 C C . GLY A 1 184 ? 16.025 -0.993 -17.609 1.00 39.34 184 GLY A C 1
ATOM 1379 O O . GLY A 1 184 ? 15.065 -0.235 -17.652 1.00 39.34 184 GLY A O 1
ATOM 1380 N N . LEU A 1 185 ? 16.356 -1.794 -18.631 1.00 36.19 185 LEU A N 1
ATOM 1381 C CA . LEU A 1 185 ? 15.570 -1.985 -19.864 1.00 36.19 185 LEU A CA 1
ATOM 1382 C C . LEU A 1 185 ? 15.024 -3.421 -19.997 1.00 36.19 185 LEU A C 1
ATOM 1384 O O . LEU A 1 185 ? 13.928 -3.616 -20.514 1.00 36.19 185 LEU A O 1
ATOM 1388 N N . ASP A 1 186 ? 15.738 -4.431 -19.486 1.00 49.22 186 ASP A N 1
ATOM 1389 C CA . ASP A 1 186 ? 15.274 -5.827 -19.518 1.00 49.22 186 ASP A CA 1
ATOM 1390 C C . ASP A 1 186 ? 14.286 -6.159 -18.394 1.00 49.22 186 ASP A C 1
ATOM 1392 O O . ASP A 1 186 ? 13.532 -7.123 -18.516 1.00 49.22 186 ASP A O 1
ATOM 1396 N N . GLY A 1 187 ? 14.253 -5.376 -17.310 1.00 54.53 187 GLY A N 1
ATOM 1397 C CA . GLY A 1 187 ? 13.310 -5.576 -16.208 1.00 54.53 187 GLY A CA 1
ATOM 1398 C C . GLY A 1 187 ? 11.846 -5.416 -16.630 1.00 54.53 187 GLY A C 1
ATOM 1399 O O . GLY A 1 187 ? 10.998 -6.190 -16.188 1.00 54.53 187 GLY A O 1
ATOM 1400 N N . ASP A 1 188 ? 11.550 -4.476 -17.534 1.00 56.34 188 ASP A N 1
ATOM 1401 C CA . ASP A 1 188 ? 10.193 -4.266 -18.056 1.00 56.34 188 ASP A CA 1
ATOM 1402 C C . ASP A 1 188 ? 9.749 -5.446 -18.939 1.00 56.34 188 ASP A C 1
ATOM 1404 O O . ASP A 1 188 ? 8.633 -5.948 -18.793 1.00 56.34 188 ASP A O 1
ATOM 1408 N N . VAL A 1 189 ? 10.637 -5.951 -19.807 1.00 67.38 189 VAL A N 1
ATOM 1409 C CA . VAL A 1 189 ? 10.366 -7.129 -20.650 1.00 67.38 189 VAL A CA 1
ATOM 1410 C C . VAL A 1 189 ? 10.256 -8.387 -19.794 1.00 67.38 189 VAL A C 1
ATOM 1412 O O . VAL A 1 189 ? 9.304 -9.148 -19.943 1.00 67.38 189 VAL A O 1
ATOM 1415 N N . GLY A 1 190 ? 11.171 -8.588 -18.846 1.00 65.25 190 GLY A N 1
ATOM 1416 C CA . GLY A 1 190 ? 11.120 -9.690 -17.887 1.00 65.25 190 GLY A CA 1
ATOM 1417 C C . GLY A 1 190 ? 9.836 -9.672 -17.056 1.00 65.25 190 GLY A C 1
ATOM 1418 O O . GLY A 1 190 ? 9.200 -10.711 -16.873 1.00 65.25 190 GLY A O 1
ATOM 1419 N N . MET A 1 191 ? 9.381 -8.489 -16.631 1.00 63.47 191 MET A N 1
ATOM 1420 C CA . MET A 1 191 ? 8.103 -8.326 -15.942 1.00 63.47 191 MET A CA 1
ATOM 1421 C C . MET A 1 191 ? 6.907 -8.610 -16.855 1.00 63.47 191 MET A C 1
ATOM 1423 O O . MET A 1 191 ? 5.964 -9.282 -16.426 1.00 63.47 191 MET A O 1
ATOM 1427 N N . ALA A 1 192 ? 6.920 -8.129 -18.099 1.00 68.38 192 ALA A N 1
ATOM 1428 C CA . ALA A 1 192 ? 5.872 -8.423 -19.071 1.00 68.38 192 ALA A CA 1
ATOM 1429 C C . ALA A 1 192 ? 5.782 -9.936 -19.326 1.00 68.38 192 ALA A C 1
ATOM 1431 O O . ALA A 1 192 ? 4.697 -10.514 -19.248 1.00 68.38 192 ALA A O 1
ATOM 1432 N N . MET A 1 193 ? 6.924 -10.601 -19.505 1.00 71.81 193 MET A N 1
ATOM 1433 C CA . MET A 1 193 ? 7.029 -12.052 -19.659 1.00 71.81 193 MET A CA 1
ATOM 1434 C C . MET A 1 193 ? 6.508 -12.796 -18.422 1.00 71.81 193 MET A C 1
ATOM 1436 O O . MET A 1 193 ? 5.698 -13.712 -18.557 1.00 71.81 193 MET A O 1
ATOM 1440 N N . ALA A 1 194 ? 6.880 -12.371 -17.211 1.00 65.25 194 ALA A N 1
ATOM 1441 C CA . ALA A 1 194 ? 6.385 -12.950 -15.961 1.00 65.25 194 ALA A CA 1
ATOM 1442 C C . ALA A 1 194 ? 4.868 -12.747 -15.777 1.00 65.25 194 ALA A C 1
ATOM 1444 O O . ALA A 1 194 ? 4.154 -13.637 -15.297 1.00 65.25 194 ALA A O 1
ATOM 1445 N N . THR A 1 195 ? 4.352 -11.591 -16.198 1.00 71.38 195 THR A N 1
ATOM 1446 C CA . THR A 1 195 ? 2.923 -11.257 -16.161 1.00 71.38 195 THR A CA 1
ATOM 1447 C C . THR A 1 195 ? 2.139 -12.149 -17.118 1.00 71.38 195 THR A C 1
ATOM 1449 O O . THR A 1 195 ? 1.176 -12.791 -16.698 1.00 71.38 195 THR A O 1
ATOM 1452 N N . LEU A 1 196 ? 2.579 -12.253 -18.374 1.00 75.94 196 LEU A N 1
ATOM 1453 C CA . LEU A 1 196 ? 1.972 -13.106 -19.395 1.00 75.94 196 LEU A CA 1
ATOM 1454 C C . LEU A 1 196 ? 2.066 -14.596 -19.034 1.00 75.94 196 LEU A C 1
ATOM 1456 O O . LEU A 1 196 ? 1.116 -15.342 -19.280 1.00 75.94 196 LEU A O 1
ATOM 1460 N N . ALA A 1 197 ? 3.158 -15.019 -18.393 1.00 71.94 197 ALA A N 1
ATOM 1461 C CA . ALA A 1 197 ? 3.304 -16.370 -17.860 1.00 71.94 197 ALA A CA 1
ATOM 1462 C C . ALA A 1 197 ? 2.308 -16.657 -16.727 1.00 71.94 197 ALA A C 1
ATOM 1464 O O . ALA A 1 197 ? 1.664 -17.706 -16.709 1.00 71.94 197 ALA A O 1
ATOM 1465 N N . SER A 1 198 ? 2.107 -15.696 -15.821 1.00 65.00 198 SER A N 1
ATOM 1466 C CA . SER A 1 198 ? 1.111 -15.812 -14.745 1.00 65.00 198 SER A CA 1
ATOM 1467 C C . SER A 1 198 ? -0.320 -15.897 -15.282 1.00 65.00 198 SER A C 1
ATOM 1469 O O . SER A 1 198 ? -1.137 -16.644 -14.752 1.00 65.00 198 SER A O 1
ATOM 1471 N N . LEU A 1 199 ? -0.614 -15.158 -16.357 1.00 72.44 199 LEU A N 1
ATOM 1472 C CA . LEU A 1 199 ? -1.905 -15.185 -17.050 1.00 72.44 199 LEU A CA 1
ATOM 1473 C C . LEU A 1 199 ? -2.080 -16.415 -17.959 1.00 72.44 199 LEU A C 1
ATOM 1475 O O . LEU A 1 199 ? -3.111 -16.539 -18.614 1.00 72.44 199 LEU A O 1
ATOM 1479 N N . ARG A 1 200 ? -1.093 -17.323 -18.014 1.00 72.69 200 ARG A N 1
ATOM 1480 C CA . ARG A 1 200 ? -1.050 -18.484 -18.922 1.00 72.69 200 ARG A CA 1
ATOM 1481 C C . ARG A 1 200 ? -1.208 -18.118 -20.401 1.00 72.69 200 ARG A C 1
ATOM 1483 O O . ARG A 1 200 ? -1.654 -18.951 -21.185 1.00 72.69 200 ARG A O 1
ATOM 1490 N N . LEU A 1 201 ? -0.837 -16.896 -20.777 1.00 78.25 201 LEU A N 1
ATOM 1491 C CA . LEU A 1 201 ? -0.781 -16.431 -22.166 1.00 78.25 201 LEU A CA 1
ATOM 1492 C C . LEU A 1 201 ? 0.571 -16.764 -22.804 1.00 78.25 201 LEU A C 1
ATOM 1494 O O . LEU A 1 201 ? 0.651 -16.975 -24.011 1.00 78.25 201 LEU A O 1
ATOM 1498 N N . LEU A 1 202 ? 1.618 -16.870 -21.984 1.00 77.62 202 LEU A N 1
ATOM 1499 C CA . LEU A 1 202 ? 2.909 -17.435 -22.356 1.00 77.62 202 LEU A CA 1
ATOM 1500 C C . LEU A 1 202 ? 3.198 -18.668 -21.499 1.00 77.62 202 LEU A C 1
ATOM 1502 O O . LEU A 1 202 ? 3.042 -18.649 -20.283 1.00 77.62 202 LEU A O 1
ATOM 1506 N N . VAL A 1 203 ? 3.631 -19.753 -22.127 1.00 77.12 203 VAL A N 1
ATOM 1507 C CA . VAL A 1 203 ? 3.996 -21.005 -21.463 1.00 77.12 203 VAL A CA 1
ATOM 1508 C C . VAL A 1 203 ? 5.436 -21.322 -21.818 1.00 77.12 203 VAL A C 1
ATOM 1510 O O . VAL A 1 203 ? 5.786 -21.434 -22.991 1.00 77.12 203 VAL A O 1
ATOM 1513 N N . ARG A 1 204 ? 6.293 -21.467 -20.811 1.00 71.56 204 ARG A N 1
ATOM 1514 C CA . ARG A 1 204 ? 7.698 -21.814 -21.029 1.00 71.56 204 ARG A CA 1
ATOM 1515 C C . ARG A 1 204 ? 7.811 -23.225 -21.612 1.00 71.56 204 ARG A C 1
ATOM 1517 O O . ARG A 1 204 ? 7.136 -24.147 -21.160 1.00 71.56 204 ARG A O 1
ATOM 1524 N N . VAL A 1 205 ? 8.677 -23.391 -22.605 1.00 73.31 205 VAL A N 1
ATOM 1525 C CA . VAL A 1 205 ? 9.006 -24.676 -23.226 1.00 73.31 205 VAL A CA 1
ATOM 1526 C C . VAL A 1 205 ? 10.478 -24.981 -22.984 1.00 73.31 205 VAL A C 1
ATOM 1528 O O . VAL A 1 205 ? 11.354 -24.309 -23.520 1.00 73.31 205 VAL A O 1
ATOM 1531 N N . GLY A 1 206 ? 10.740 -26.034 -22.212 1.00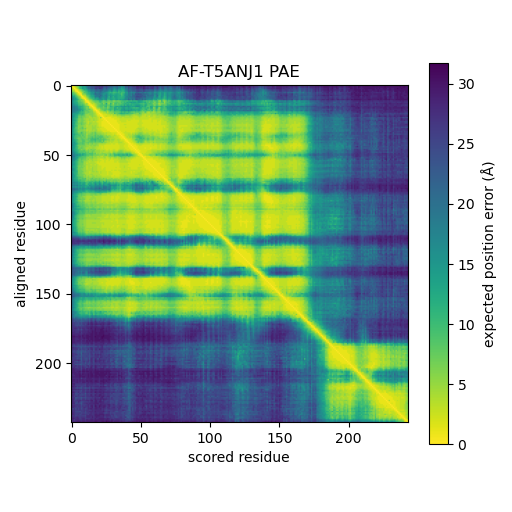 66.88 206 GLY A N 1
ATOM 1532 C CA . GLY A 1 206 ? 12.090 -26.480 -21.863 1.00 66.88 206 GLY A CA 1
ATOM 1533 C C . GLY A 1 206 ? 12.490 -26.144 -20.426 1.00 66.88 206 GLY A C 1
ATOM 1534 O O . GLY A 1 206 ? 11.737 -25.515 -19.685 1.00 66.88 206 GLY A O 1
ATOM 1535 N N . SER A 1 207 ? 13.675 -26.615 -20.037 1.00 54.41 207 SER A N 1
ATOM 1536 C CA . SER A 1 207 ? 14.287 -26.366 -18.730 1.00 54.41 207 SER A CA 1
ATOM 1537 C C . SER A 1 207 ? 15.229 -25.165 -18.846 1.00 54.41 207 SER A C 1
ATOM 1539 O O . SER A 1 207 ? 16.149 -25.193 -19.657 1.00 54.41 207 SER A O 1
ATOM 1541 N N . GLY A 1 208 ? 14.954 -24.097 -18.099 1.00 56.50 208 GLY A N 1
ATOM 1542 C CA . GLY A 1 208 ? 15.749 -22.867 -18.075 1.00 56.50 208 GLY A CA 1
ATOM 1543 C C . GLY A 1 208 ? 15.018 -21.758 -17.318 1.00 56.50 208 GLY A C 1
ATOM 1544 O O . GLY A 1 208 ? 13.783 -21.751 -17.295 1.00 56.50 208 GLY A O 1
ATOM 1545 N N . ASP A 1 209 ? 15.769 -20.841 -16.707 1.00 56.22 209 ASP A N 1
ATOM 1546 C CA . ASP A 1 209 ? 15.228 -19.746 -15.889 1.00 56.22 209 ASP A CA 1
ATOM 1547 C C . ASP A 1 209 ? 14.311 -18.816 -16.716 1.00 56.22 209 ASP A C 1
ATOM 1549 O O . ASP A 1 209 ? 14.452 -18.694 -17.936 1.00 56.22 209 ASP A O 1
ATOM 1553 N N . VAL A 1 210 ? 13.343 -18.170 -16.063 1.00 53.03 210 VAL A N 1
ATOM 1554 C CA . VAL A 1 210 ? 12.380 -17.228 -16.669 1.00 53.03 210 VAL A CA 1
ATOM 1555 C C . VAL A 1 210 ? 13.094 -16.023 -17.291 1.00 53.03 210 VAL A C 1
ATOM 1557 O O . VAL A 1 210 ? 12.581 -15.426 -18.237 1.00 53.03 210 VAL A O 1
ATOM 1560 N N . THR A 1 211 ? 14.290 -15.705 -16.795 1.00 54.84 211 THR A N 1
ATOM 1561 C CA . THR A 1 211 ? 15.157 -14.619 -17.270 1.00 54.84 211 THR A CA 1
ATOM 1562 C C . THR A 1 211 ? 16.053 -15.018 -18.449 1.00 54.84 211 THR A C 1
ATOM 1564 O O . THR A 1 211 ? 16.683 -14.154 -19.060 1.00 54.84 211 THR A O 1
ATOM 1567 N N . ASP A 1 212 ? 16.101 -16.306 -18.809 1.00 61.12 212 ASP A N 1
ATOM 1568 C CA . ASP A 1 212 ? 16.973 -16.785 -19.876 1.00 61.12 212 ASP A CA 1
ATOM 1569 C C . ASP A 1 212 ? 16.413 -16.398 -21.254 1.00 61.12 212 ASP A C 1
ATOM 1571 O O . ASP A 1 212 ? 15.417 -16.964 -21.740 1.00 61.12 212 ASP A O 1
ATOM 1575 N N . ARG A 1 213 ? 17.109 -15.432 -21.876 1.00 55.34 213 ARG A N 1
ATOM 1576 C CA . ARG A 1 213 ? 16.844 -14.867 -23.207 1.00 55.34 213 ARG A CA 1
ATOM 1577 C C . ARG A 1 213 ? 16.771 -15.933 -24.303 1.00 55.34 213 ARG A C 1
ATOM 1579 O O . ARG A 1 213 ? 16.107 -15.704 -25.308 1.00 55.34 213 ARG A O 1
ATOM 1586 N N . ALA A 1 214 ? 17.425 -17.083 -24.124 1.00 57.94 214 ALA A N 1
ATOM 1587 C CA . ALA A 1 214 ? 17.486 -18.134 -25.137 1.00 57.94 214 ALA A CA 1
ATOM 1588 C C . ALA A 1 214 ? 16.323 -19.134 -25.082 1.00 57.94 214 ALA A C 1
ATOM 1590 O O . ALA A 1 214 ? 16.179 -19.960 -25.989 1.00 57.94 214 ALA A O 1
ATOM 1591 N N . GLY A 1 215 ? 15.507 -19.132 -24.026 1.00 67.31 215 GLY A N 1
ATOM 1592 C CA . GLY A 1 215 ? 14.550 -20.220 -23.900 1.00 67.31 215 GLY A CA 1
ATOM 1593 C C . GLY A 1 215 ? 13.249 -20.001 -24.666 1.00 67.31 215 GLY A C 1
ATOM 1594 O O . GLY A 1 215 ? 12.793 -18.891 -24.943 1.00 67.31 215 GLY A O 1
ATOM 1595 N N . LYS A 1 216 ? 12.644 -21.131 -25.009 1.00 74.19 216 LYS A N 1
ATOM 1596 C CA . LYS A 1 216 ? 11.522 -21.209 -25.935 1.00 74.19 216 LYS A CA 1
ATOM 1597 C C . LYS A 1 216 ? 10.222 -20.941 -25.185 1.00 74.19 216 LYS A C 1
ATOM 1599 O O . LYS A 1 216 ? 10.008 -21.470 -24.096 1.00 74.19 216 LYS A O 1
ATOM 1604 N N . TRP A 1 217 ? 9.334 -20.147 -25.767 1.00 78.88 217 TRP A N 1
ATOM 1605 C CA . TRP A 1 217 ? 8.013 -19.864 -25.210 1.00 78.88 217 TRP A CA 1
ATOM 1606 C C . TRP A 1 217 ? 6.933 -20.292 -26.202 1.00 78.88 217 TRP A C 1
ATOM 1608 O O . TRP A 1 217 ? 7.067 -20.101 -27.407 1.00 78.88 217 TRP A O 1
ATOM 1618 N N . ARG A 1 218 ? 5.858 -20.889 -25.691 1.00 82.62 218 ARG A N 1
ATOM 1619 C CA . ARG A 1 218 ? 4.610 -21.135 -26.415 1.00 82.62 218 ARG A CA 1
ATOM 1620 C C . ARG A 1 218 ? 3.634 -20.026 -26.076 1.00 82.62 218 ARG A C 1
ATOM 1622 O O . ARG A 1 218 ? 3.424 -19.725 -24.904 1.00 82.62 218 ARG A O 1
ATOM 1629 N N . ILE A 1 219 ? 3.014 -19.461 -27.098 1.00 86.62 219 ILE A N 1
ATOM 1630 C CA . ILE A 1 219 ? 1.936 -18.492 -26.939 1.00 86.62 219 ILE A CA 1
ATOM 1631 C C . ILE A 1 219 ? 0.630 -19.279 -26.835 1.00 86.62 219 ILE A C 1
ATOM 1633 O O . ILE A 1 219 ? 0.307 -20.071 -27.715 1.00 86.62 219 ILE A O 1
ATOM 1637 N N . ASN A 1 220 ? -0.104 -19.082 -25.745 1.00 86.50 220 ASN A N 1
ATOM 1638 C CA . ASN A 1 220 ? -1.403 -19.699 -25.486 1.00 86.50 220 ASN A CA 1
ATOM 1639 C C . ASN A 1 220 ? -2.513 -18.640 -25.598 1.00 86.50 220 ASN A C 1
ATOM 1641 O O . ASN A 1 220 ? -3.313 -18.425 -24.690 1.00 86.50 220 ASN A O 1
ATOM 1645 N N . ALA A 1 221 ? -2.500 -17.927 -26.721 1.00 86.06 221 ALA A N 1
ATOM 1646 C CA . ALA A 1 221 ? -3.480 -16.924 -27.108 1.00 86.06 221 ALA A CA 1
ATOM 1647 C C . ALA A 1 221 ? -3.713 -17.035 -28.618 1.00 86.06 221 ALA A C 1
ATOM 1649 O O . ALA A 1 221 ? -2.784 -17.349 -29.365 1.00 86.06 221 ALA A O 1
ATOM 1650 N N . SER A 1 222 ? -4.943 -16.792 -29.078 1.00 86.75 222 SER A N 1
ATOM 1651 C CA . SER A 1 222 ? -5.235 -16.832 -30.510 1.00 86.75 222 SER A CA 1
ATOM 1652 C C . SER A 1 222 ? -4.636 -15.619 -31.221 1.00 86.75 222 SER A C 1
ATOM 1654 O O . SER A 1 222 ? -4.626 -14.498 -30.704 1.00 86.75 222 SER A O 1
ATOM 1656 N N . TRP A 1 223 ? -4.165 -15.840 -32.446 1.00 84.94 223 TRP A N 1
ATOM 1657 C CA . TRP A 1 223 ? -3.592 -14.788 -33.284 1.00 84.94 223 TRP A CA 1
ATOM 1658 C C . TRP A 1 223 ? -4.579 -13.641 -33.557 1.00 84.94 223 TRP A C 1
ATOM 1660 O O . TRP A 1 223 ? -4.184 -12.481 -33.634 1.00 84.94 223 TRP A O 1
ATOM 1670 N N . GLU A 1 224 ? -5.876 -13.940 -33.641 1.00 86.00 224 GLU A N 1
ATOM 1671 C CA . GLU A 1 224 ? -6.932 -12.933 -33.800 1.00 86.00 224 GLU A CA 1
ATOM 1672 C C . GLU A 1 224 ? -7.023 -11.982 -32.601 1.00 86.00 224 GLU A C 1
ATOM 1674 O O . GLU A 1 224 ? -7.166 -10.774 -32.786 1.00 86.00 224 GLU A O 1
ATOM 1679 N N . VAL A 1 225 ? -6.874 -12.500 -31.376 1.00 84.06 225 VAL A N 1
ATOM 1680 C CA . VAL A 1 225 ? -6.888 -11.684 -30.151 1.00 84.06 225 VAL A CA 1
ATOM 1681 C C . VAL A 1 225 ? -5.645 -10.803 -30.082 1.00 84.06 225 VAL A C 1
ATOM 1683 O O . VAL A 1 225 ? -5.757 -9.611 -29.799 1.00 84.06 225 VAL A O 1
ATOM 1686 N N . VAL A 1 226 ? -4.470 -11.356 -30.398 1.00 84.06 226 VAL A N 1
ATOM 1687 C CA . VAL A 1 226 ? -3.211 -10.594 -30.427 1.00 84.06 226 VAL A CA 1
ATOM 1688 C C . VAL A 1 226 ? -3.292 -9.453 -31.444 1.00 84.06 226 VAL A C 1
ATOM 1690 O O . VAL A 1 226 ? -2.970 -8.312 -31.112 1.00 84.06 226 VAL A O 1
ATOM 1693 N N . ARG A 1 227 ? -3.807 -9.723 -32.650 1.00 87.06 227 ARG A N 1
ATOM 1694 C CA . ARG A 1 227 ? -4.026 -8.690 -33.673 1.00 87.06 227 ARG A CA 1
ATOM 1695 C C . ARG A 1 227 ? -5.067 -7.655 -33.268 1.00 87.06 227 ARG A C 1
ATOM 1697 O O . ARG A 1 227 ? -4.859 -6.468 -33.506 1.00 87.06 227 ARG A O 1
ATOM 1704 N N . GLY A 1 228 ? -6.165 -8.078 -32.643 1.00 84.44 228 GLY A N 1
ATOM 1705 C CA . GLY A 1 228 ? -7.193 -7.169 -32.135 1.00 84.44 228 GLY A CA 1
ATOM 1706 C C . GLY A 1 228 ? -6.631 -6.178 -31.111 1.00 84.44 228 GLY A C 1
ATOM 1707 O O . GLY A 1 228 ? -6.867 -4.974 -31.219 1.00 84.44 228 GLY A O 1
ATOM 1708 N N . ILE A 1 229 ? -5.818 -6.670 -30.170 1.00 83.44 229 ILE A N 1
ATOM 1709 C CA . ILE A 1 229 ? -5.143 -5.834 -29.168 1.00 83.44 229 ILE A CA 1
ATOM 1710 C C . ILE A 1 229 ? -4.118 -4.912 -29.838 1.00 83.44 229 ILE A C 1
ATOM 1712 O O . ILE A 1 229 ? -4.131 -3.711 -29.569 1.00 83.44 229 ILE A O 1
ATOM 1716 N N . GLY A 1 230 ? -3.289 -5.429 -30.751 1.00 82.81 230 GLY A N 1
ATOM 1717 C CA . GLY A 1 230 ? -2.320 -4.626 -31.504 1.00 82.81 230 GLY A CA 1
ATOM 1718 C C . GLY A 1 230 ? -2.971 -3.442 -32.219 1.00 82.81 230 GLY A C 1
ATOM 1719 O O . GLY A 1 230 ? -2.588 -2.294 -31.997 1.00 82.81 230 GLY A O 1
ATOM 1720 N N . ARG A 1 231 ? -4.052 -3.688 -32.970 1.00 85.56 231 ARG A N 1
ATOM 1721 C CA . ARG A 1 231 ? -4.806 -2.630 -33.666 1.00 85.56 231 ARG A CA 1
ATOM 1722 C C . ARG A 1 231 ? -5.389 -1.591 -32.710 1.00 85.56 231 ARG A C 1
ATOM 1724 O O . ARG A 1 231 ? -5.352 -0.402 -33.017 1.00 85.56 231 ARG A O 1
ATOM 1731 N N . SER A 1 232 ? -5.875 -2.008 -31.538 1.00 80.94 232 SER A N 1
ATOM 1732 C CA . SER A 1 232 ? -6.390 -1.076 -30.521 1.00 80.94 232 SER A CA 1
ATOM 1733 C C . SER A 1 232 ? -5.310 -0.136 -29.968 1.00 80.94 232 SER A C 1
ATOM 1735 O O . SER A 1 232 ? -5.608 0.998 -29.599 1.00 80.94 232 SER A O 1
ATOM 1737 N N . LEU A 1 233 ? -4.051 -0.582 -29.980 1.00 81.31 233 LEU A N 1
ATOM 1738 C CA . LEU A 1 233 ? -2.878 0.181 -29.555 1.00 81.31 233 LEU A CA 1
ATOM 1739 C C . LEU A 1 233 ? -2.157 0.878 -30.722 1.00 81.31 233 LEU A C 1
ATOM 1741 O O . LEU A 1 233 ? -1.110 1.480 -30.504 1.00 81.31 233 LEU A O 1
ATOM 1745 N N . ARG A 1 234 ? -2.711 0.823 -31.945 1.00 80.50 234 ARG A N 1
ATOM 1746 C CA . ARG A 1 234 ? -2.070 1.296 -33.189 1.00 80.50 234 ARG A CA 1
ATOM 1747 C C . ARG A 1 234 ? -0.702 0.652 -33.452 1.00 80.50 234 ARG A C 1
ATOM 1749 O O . ARG A 1 234 ? 0.194 1.293 -33.991 1.00 80.50 234 ARG A O 1
ATOM 1756 N N . VAL A 1 235 ? -0.555 -0.612 -33.066 1.00 83.69 235 VAL A N 1
ATOM 1757 C CA . VAL A 1 235 ? 0.619 -1.440 -33.347 1.00 83.69 235 VAL A CA 1
ATOM 1758 C C . VAL A 1 235 ? 0.230 -2.508 -34.365 1.00 83.69 235 VAL A C 1
ATOM 1760 O O . VAL A 1 235 ? -0.578 -3.395 -34.076 1.00 83.69 235 VAL A O 1
ATOM 1763 N N . GLU A 1 236 ? 0.820 -2.443 -35.555 1.00 83.81 236 GLU A N 1
ATOM 1764 C CA . GLU A 1 236 ? 0.642 -3.45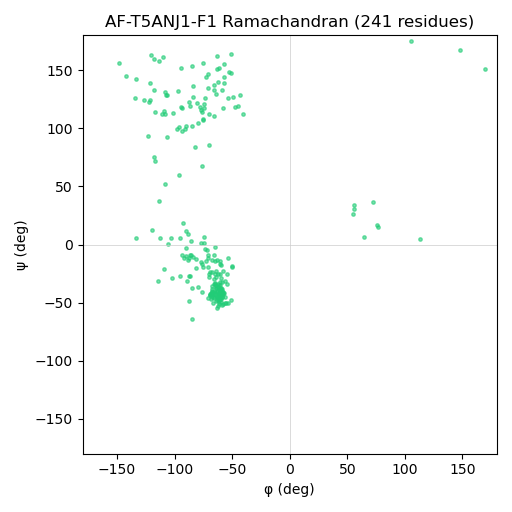6 -36.596 1.00 83.81 236 GLU A CA 1
ATOM 1765 C C . GLU A 1 236 ? 1.584 -4.634 -36.331 1.00 83.81 236 GLU A C 1
ATOM 1767 O O . GLU A 1 236 ? 2.687 -4.712 -36.853 1.00 83.81 236 GLU A O 1
ATOM 1772 N N . VAL A 1 237 ? 1.153 -5.567 -35.474 1.00 81.31 237 VAL A N 1
ATOM 1773 C CA . VAL A 1 237 ? 1.962 -6.736 -35.058 1.00 81.31 237 VAL A CA 1
ATOM 1774 C C . VAL A 1 237 ? 2.407 -7.598 -36.254 1.00 81.31 237 VAL A C 1
ATOM 1776 O O . VAL A 1 237 ? 3.401 -8.309 -36.163 1.00 81.31 237 VAL A O 1
ATOM 1779 N N . GLU A 1 238 ? 1.690 -7.519 -37.377 1.00 81.06 238 GLU A N 1
ATOM 1780 C CA . GLU A 1 238 ? 2.005 -8.206 -38.637 1.00 81.06 238 GLU A CA 1
ATOM 1781 C C . GLU A 1 238 ? 3.355 -7.764 -39.229 1.00 81.06 238 GLU A C 1
ATOM 1783 O O . GLU A 1 238 ? 4.076 -8.604 -39.756 1.00 81.06 238 GLU A O 1
ATOM 1788 N N . GLU A 1 239 ? 3.747 -6.497 -39.065 1.00 80.00 239 GLU A N 1
ATOM 1789 C CA . GLU A 1 239 ? 5.021 -5.959 -39.574 1.00 80.00 239 GLU A CA 1
ATOM 1790 C C . GLU A 1 239 ? 6.248 -6.456 -38.790 1.00 80.00 239 GLU A C 1
ATOM 1792 O O . GLU A 1 239 ? 7.384 -6.302 -39.234 1.00 80.00 239 GLU A O 1
ATOM 1797 N N . TRP A 1 240 ? 6.025 -7.050 -37.615 1.00 74.94 240 TRP A N 1
ATOM 1798 C CA . TRP A 1 240 ? 7.072 -7.490 -36.688 1.00 74.94 240 TRP A CA 1
ATOM 1799 C C . TRP A 1 240 ? 7.270 -9.009 -36.680 1.00 74.94 240 TRP A C 1
ATOM 1801 O O . TRP A 1 240 ? 8.099 -9.519 -35.923 1.00 74.94 240 TRP A O 1
ATOM 1811 N N . LEU A 1 241 ? 6.509 -9.747 -37.492 1.00 72.88 241 LEU A N 1
ATOM 1812 C CA . LEU A 1 241 ? 6.719 -11.177 -37.682 1.00 72.88 241 LEU A CA 1
ATOM 1813 C C . LEU A 1 241 ? 7.909 -11.390 -38.623 1.00 72.88 241 LEU A C 1
ATOM 1815 O O . LEU A 1 241 ? 7.886 -10.966 -39.774 1.00 72.88 241 LEU A O 1
ATOM 1819 N N . ILE A 1 242 ? 8.950 -12.053 -38.123 1.00 66.56 242 ILE A N 1
ATOM 1820 C CA . ILE A 1 242 ? 10.066 -12.535 -38.942 1.00 66.56 242 ILE A CA 1
ATOM 1821 C C . ILE A 1 242 ? 9.636 -13.884 -39.539 1.00 66.56 242 ILE A C 1
ATOM 1823 O O . ILE A 1 242 ? 9.190 -14.750 -38.782 1.00 66.56 242 ILE A O 1
ATOM 1827 N N . GLU A 1 243 ? 9.731 -14.029 -40.866 1.00 49.06 243 GLU A N 1
ATOM 1828 C CA . GLU A 1 243 ? 9.520 -15.302 -41.589 1.00 49.06 243 GLU A CA 1
ATOM 1829 C C . GLU A 1 243 ? 10.555 -16.376 -41.219 1.00 49.06 243 GLU A C 1
ATOM 1831 O O . GLU A 1 243 ? 11.755 -16.040 -41.074 1.00 49.06 243 GLU A O 1
#

Sequence (243 aa):
MASLFHLAHDAIPLHDLQRLPGREHQLRALSTLLHPDAAPCRNIVLHGTEATGKSAVARALMPLVAAHTHTHTHERDAIKYAFVKASQCITGRHLFERIVAAVATALETHDDVGPRCETLAQLAVALATMLPAVAAPARFVLVLDGVDRQRDAPPTLLPGLARMSEIAVRGEWAPEGSSVGMAGLDGDVGMAMATLASLRLLVRVGSGDVTDRAGKWRINASWEVVRGIGRSLRVEVEEWLIE

Mean predicted aligned error: 14.82 Å

Nearest PDB structures (foldseek):
  4g3h-assembly4_D  TM=4.010E-01  e=1.261E+00  Helicobacter pylori 26695
  4g3h-assembly1_A  TM=4.221E-01  e=1.865E+00  Helicobacter pylori 26695
  4g3h-assembly3_C  TM=4.435E-01  e=6.749E+00  Helicobacter pylori 26695

Organism: Ophiocordyceps sinensis (strain Co18 / CGMCC 3.14243) (NCBI:txid911162)